Protein AF-A0A0D8YB46-F1 (afdb_monomer_lite)

Secondary structure (DSSP, 8-state):
-PPPPHHHHHHHHHHHHT-HHHHHHHHHHHHHHHHHHHHHHTTT-HHHHHHHHHHHTSSS-HHHHHHHHHHHHTTTTHHHHHHHHTTS-GGGS-HHHHH-HHHHHHHHHHHHHHHHHHHHHHHT-SS--HHHHHHHHHHHHHHS-HHHHHHHHHHHHTTSHHHHHHHGGG-SS-------GGGS----TTS--HHHHHTTS-----S-HHHHH-PPPTTS-S-EEEETTEEEEEETTEEEE--------------------PPP---HHHHHHHHHHHHH--S-HHHHHHHHHHHSSS-HHHHHHHHHHHHTT-

Sequence (314 aa):
MKRRTRTEKERMGLERMQNPHYRARQMTSLARKIAVDIKQRTFMHQDVWKTVERIVLGKDSMETQFDRLKAALLPKHADVLVLLSLLADESVLPPELLTSPLRRAYHGAVQMLLAIEAYCHGTRSRSSNTRSLLKTIGSMGQTLGELEFCDRLADLLGNERPLWNYIRQWLPLTYDEKVGSADFEFVDLCSRTDSEIVENGGAECIDDLNAVLGAPPPRKGGSLQVNAGQLNFLQNGVYVPVLVSKAEVRDGHLEDVGKECTEPTWTKEVDMFILKTYNDIDGSNDEVVNELAQKIPYSKENIERRLNFLVSLF

Organism: Dictyocaulus viviparus (NCBI:txid29172)

Foldseek 3Di:
DDDDDPVRLLVLLLCLLPDVVNVVVVLVVLVVVLLVVVCVVCVVPVVLNVQLVCLVPDPDDLLVSLVSNCVSQPPPNVVNSLSVVLSDDPVSDDPCSVPDPSSLLVNLVSSLLSSLVRSCVRSVDPPDPSVVVVVVLVVCVVPDDLLVSVVVVCVVCVSSPVSCVRSCVSRPDNDDDPDDPVNDDDDDPVPDDPVVVVVVPDDDDDPAPCVVVPPDDPPDFAGWDDDPNFIWTQDPNDTDTDDDDPDPPDDDDDDDDDDPDDDDDDDPVLLVVLVVLVVVDPDDLLVSLVVSVVVDVDDSVSSSVSSVVSVVVD

pLDDT: mean 78.4, std 17.32, range [30.97, 96.06]

Radius of gyration: 31.42 Å; chains: 1; bounding box: 62×82×82 Å

Structure (mmCIF, N/CA/C/O backbone):
data_AF-A0A0D8YB46-F1
#
_entry.id   AF-A0A0D8YB46-F1
#
loop_
_atom_site.group_PDB
_atom_site.id
_atom_site.type_symbol
_atom_site.label_atom_id
_atom_site.label_alt_id
_atom_site.label_comp_id
_atom_site.label_asym_id
_atom_site.label_entity_id
_atom_site.label_seq_id
_atom_site.pdbx_PDB_ins_code
_atom_site.Cartn_x
_atom_site.Cartn_y
_atom_site.Cartn_z
_atom_site.occupancy
_atom_site.B_iso_or_equiv
_atom_site.auth_seq_id
_atom_site.auth_comp_id
_atom_site.auth_asym_id
_atom_site.auth_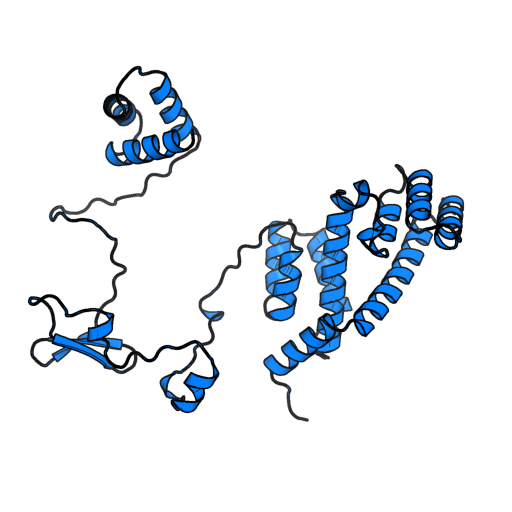atom_id
_atom_site.pdbx_PDB_model_num
ATOM 1 N N . MET A 1 1 ? 11.075 -27.428 -23.024 1.00 49.38 1 MET A N 1
ATOM 2 C CA . MET A 1 1 ? 10.099 -26.503 -22.398 1.00 49.38 1 MET A CA 1
ATOM 3 C C . MET A 1 1 ? 10.452 -25.090 -22.863 1.00 49.38 1 MET A C 1
ATOM 5 O O . MET A 1 1 ? 11.575 -24.671 -22.614 1.00 49.38 1 MET A O 1
ATOM 9 N N . LYS A 1 2 ? 9.588 -24.410 -23.632 1.00 53.44 2 LYS A N 1
ATOM 10 C CA . LYS A 1 2 ? 9.899 -23.101 -24.247 1.00 53.44 2 LYS A CA 1
ATOM 11 C C . LYS A 1 2 ? 10.107 -22.048 -23.143 1.00 53.44 2 LYS A C 1
ATOM 13 O O . LYS A 1 2 ? 9.285 -21.950 -22.232 1.00 53.44 2 LYS A O 1
ATOM 18 N N . ARG A 1 3 ? 11.227 -21.316 -23.172 1.00 67.94 3 ARG A N 1
ATOM 19 C CA . ARG A 1 3 ? 11.532 -20.251 -22.200 1.00 67.94 3 ARG A CA 1
ATOM 20 C C . ARG A 1 3 ? 10.626 -19.058 -22.520 1.00 67.94 3 ARG A C 1
ATOM 22 O O . ARG A 1 3 ? 10.658 -18.571 -23.643 1.00 67.94 3 ARG A O 1
ATOM 29 N N . ARG A 1 4 ? 9.799 -18.634 -21.560 1.00 76.44 4 ARG A N 1
ATOM 30 C CA . ARG A 1 4 ? 8.902 -17.477 -21.725 1.00 76.44 4 ARG A CA 1
ATOM 31 C C . ARG A 1 4 ? 9.703 -16.196 -21.929 1.00 76.44 4 ARG A C 1
ATOM 33 O O . ARG A 1 4 ? 10.723 -16.017 -21.252 1.00 76.44 4 ARG A O 1
ATOM 40 N N . THR A 1 5 ? 9.224 -15.325 -22.810 1.00 80.75 5 THR A N 1
ATOM 41 C CA . THR A 1 5 ? 9.815 -13.998 -23.033 1.00 80.75 5 THR A CA 1
ATOM 42 C C . THR A 1 5 ? 9.544 -13.080 -21.838 1.00 80.75 5 THR A C 1
ATOM 44 O O . THR A 1 5 ? 8.694 -13.373 -20.991 1.00 80.75 5 THR A O 1
ATOM 47 N N . ARG A 1 6 ? 10.291 -11.974 -21.736 1.00 80.38 6 ARG A N 1
ATOM 48 C CA . ARG A 1 6 ? 10.081 -10.952 -20.697 1.00 80.38 6 ARG A CA 1
ATOM 49 C C . ARG A 1 6 ? 8.658 -10.389 -20.767 1.00 80.38 6 ARG A C 1
ATOM 51 O O . ARG A 1 6 ? 7.936 -10.453 -19.778 1.00 80.38 6 ARG A O 1
ATOM 58 N N . THR A 1 7 ? 8.232 -9.988 -21.960 1.00 83.44 7 THR A N 1
ATOM 59 C CA . THR A 1 7 ? 6.899 -9.439 -22.239 1.00 83.44 7 THR A CA 1
ATOM 60 C C . THR A 1 7 ? 5.775 -10.396 -21.841 1.00 83.44 7 THR A C 1
ATOM 62 O O . THR A 1 7 ? 4.780 -9.987 -21.249 1.00 83.44 7 THR A O 1
ATOM 65 N N . GLU A 1 8 ? 5.933 -11.701 -22.096 1.00 84.19 8 GLU A N 1
ATOM 66 C CA . GLU A 1 8 ? 4.931 -12.699 -21.702 1.00 84.19 8 GLU A CA 1
ATOM 67 C C . GLU A 1 8 ? 4.798 -12.796 -20.175 1.00 84.19 8 GLU A C 1
ATOM 69 O O . GLU A 1 8 ? 3.685 -12.916 -19.659 1.00 84.19 8 GLU A O 1
ATOM 74 N N . LYS A 1 9 ? 5.912 -12.714 -19.434 1.00 84.94 9 LYS A N 1
ATOM 75 C CA . LYS A 1 9 ? 5.886 -12.715 -17.965 1.00 84.94 9 LYS A CA 1
ATOM 76 C C . LYS A 1 9 ? 5.238 -11.452 -17.414 1.00 84.94 9 LYS A C 1
ATOM 78 O O . LYS A 1 9 ? 4.363 -11.574 -16.563 1.00 84.94 9 LYS A O 1
ATOM 83 N N . GLU A 1 10 ? 5.638 -10.286 -17.911 1.00 89.31 10 GLU A N 1
ATOM 84 C CA . GLU A 1 10 ? 5.080 -8.990 -17.507 1.00 89.31 10 GLU A CA 1
ATOM 85 C C . GLU A 1 10 ? 3.559 -8.965 -17.706 1.00 89.31 10 GLU A C 1
ATOM 87 O O . GLU A 1 10 ? 2.817 -8.640 -16.777 1.00 89.31 10 GLU A O 1
ATOM 92 N N . ARG A 1 11 ? 3.078 -9.444 -18.863 1.00 89.38 11 ARG A N 1
ATOM 93 C CA . ARG A 1 11 ? 1.645 -9.595 -19.156 1.00 89.38 11 ARG A CA 1
ATOM 94 C C . ARG A 1 11 ? 0.941 -10.516 -18.157 1.00 89.38 11 ARG A C 1
ATOM 96 O O . ARG A 1 11 ? -0.085 -10.140 -17.605 1.00 89.38 11 ARG A O 1
ATOM 103 N N . MET A 1 12 ? 1.498 -11.696 -17.876 1.00 91.56 12 MET A N 1
ATOM 104 C CA . MET A 1 12 ? 0.917 -12.628 -16.895 1.00 91.56 12 MET A CA 1
ATOM 105 C C . MET A 1 12 ? 0.875 -12.049 -15.472 1.00 91.56 12 MET A C 1
ATOM 107 O O . MET A 1 12 ? -0.055 -12.328 -14.712 1.00 91.56 12 MET A O 1
ATOM 111 N N . GLY A 1 13 ? 1.898 -11.283 -15.086 1.00 91.38 13 GLY A N 1
ATOM 112 C CA . GLY A 1 13 ? 1.942 -10.583 -13.806 1.00 91.38 13 GLY A CA 1
ATOM 113 C C . GLY A 1 13 ? 0.853 -9.515 -13.714 1.00 91.38 13 GLY A C 1
ATOM 114 O O . GLY A 1 13 ? 0.098 -9.492 -12.741 1.00 91.38 13 GLY A O 1
ATOM 115 N N . LEU A 1 14 ? 0.717 -8.695 -14.759 1.00 93.12 14 LEU A N 1
ATOM 116 C CA . LEU A 1 14 ? -0.300 -7.648 -14.856 1.00 93.12 14 LEU A CA 1
ATOM 117 C C . LEU A 1 14 ? -1.726 -8.218 -14.844 1.00 93.12 14 LEU A C 1
ATOM 119 O O . LEU A 1 14 ? -2.554 -7.780 -14.046 1.00 93.12 14 LEU A O 1
ATOM 123 N N . GLU A 1 15 ? -1.995 -9.257 -15.640 1.00 94.06 15 GLU A N 1
ATOM 124 C CA . GLU A 1 15 ? -3.283 -9.968 -15.645 1.00 94.06 15 GLU A CA 1
ATOM 125 C C . GLU A 1 15 ? -3.651 -10.481 -14.251 1.00 94.06 15 GLU A C 1
ATOM 127 O O . GLU A 1 15 ? -4.818 -10.474 -13.854 1.00 94.06 15 GLU A O 1
ATOM 132 N N . ARG A 1 16 ? -2.657 -10.938 -13.479 1.00 93.38 16 ARG A N 1
ATOM 133 C CA . ARG A 1 16 ? -2.890 -11.425 -12.120 1.00 93.38 16 ARG A CA 1
ATOM 134 C C . ARG A 1 16 ? -3.190 -10.294 -11.144 1.00 93.38 16 ARG A C 1
ATOM 136 O O . ARG A 1 16 ? -4.069 -10.476 -10.305 1.00 93.38 16 ARG A O 1
ATOM 143 N N . MET A 1 17 ? -2.499 -9.159 -11.257 1.00 94.38 17 MET A N 1
ATOM 144 C CA . MET A 1 17 ? -2.770 -7.959 -10.453 1.00 94.38 17 MET A CA 1
ATOM 145 C C . MET A 1 17 ? -4.183 -7.419 -10.688 1.00 94.38 17 MET A C 1
ATOM 147 O O . MET A 1 17 ? -4.850 -7.021 -9.738 1.00 94.38 17 MET A O 1
ATOM 151 N N . GLN A 1 18 ? -4.652 -7.455 -11.935 1.00 94.31 18 GLN A N 1
ATOM 152 C CA . GLN A 1 18 ? -5.972 -6.956 -12.330 1.00 94.31 18 GLN A CA 1
ATOM 153 C C . GLN A 1 18 ? -7.105 -7.968 -12.093 1.00 94.31 18 GLN A C 1
ATOM 155 O O . GLN A 1 18 ? -8.268 -7.664 -12.342 1.00 94.31 18 GLN A O 1
ATOM 160 N N . ASN A 1 19 ? -6.805 -9.179 -11.609 1.00 95.56 19 ASN A N 1
ATOM 161 C CA . ASN A 1 19 ? -7.806 -10.228 -11.445 1.00 95.56 19 ASN A CA 1
ATOM 162 C C . ASN A 1 19 ? -8.670 -10.005 -10.181 1.00 95.56 19 ASN A C 1
ATOM 164 O O . ASN A 1 19 ? -8.172 -10.192 -9.062 1.00 95.56 19 ASN A O 1
ATOM 168 N N . PRO A 1 20 ? -9.981 -9.717 -10.316 1.00 94.88 20 PRO A N 1
ATOM 169 C CA . PRO A 1 20 ?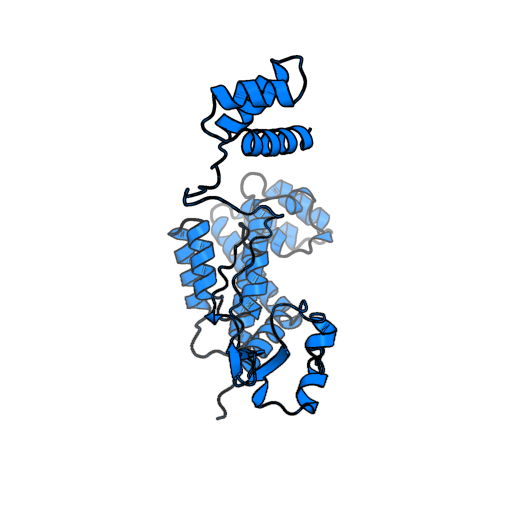 -10.837 -9.390 -9.175 1.00 94.88 20 PRO A CA 1
ATOM 170 C C . PRO A 1 20 ? -11.065 -10.587 -8.242 1.00 94.88 20 PRO A C 1
ATOM 172 O O . PRO A 1 20 ? -11.072 -10.437 -7.020 1.00 94.88 20 PRO A O 1
ATOM 175 N N . HIS A 1 21 ? -11.182 -11.804 -8.781 1.00 96.06 21 HIS A N 1
ATOM 176 C CA . HIS A 1 21 ? -11.343 -13.010 -7.963 1.00 96.06 21 HIS A CA 1
ATOM 177 C C . HIS A 1 21 ? -10.090 -13.310 -7.144 1.00 96.06 21 HIS A C 1
ATOM 179 O O . HIS A 1 21 ? -10.174 -13.723 -5.985 1.00 96.06 21 HIS A O 1
ATOM 185 N N . TYR A 1 22 ? -8.912 -13.106 -7.735 1.00 94.56 22 TYR A N 1
ATOM 186 C CA . TYR A 1 22 ? -7.660 -13.251 -7.008 1.00 94.56 22 TYR A CA 1
ATOM 187 C C . TYR A 1 22 ? -7.545 -12.198 -5.908 1.00 94.56 22 TYR A C 1
ATOM 189 O O . TYR A 1 22 ? -7.231 -12.540 -4.767 1.00 94.56 22 TYR A O 1
ATOM 197 N N . ARG A 1 23 ? -7.904 -10.951 -6.219 1.00 94.88 23 ARG A N 1
ATOM 198 C CA . ARG A 1 23 ? -7.930 -9.858 -5.252 1.00 94.88 23 ARG A CA 1
ATOM 199 C C . ARG A 1 23 ? -8.859 -10.146 -4.072 1.00 94.88 23 ARG A C 1
ATOM 201 O O . ARG A 1 23 ? -8.450 -9.989 -2.925 1.00 94.88 23 ARG A O 1
ATOM 208 N N . ALA A 1 24 ? -10.061 -10.664 -4.315 1.00 94.94 24 ALA A N 1
ATOM 209 C CA . ALA A 1 24 ? -10.984 -11.066 -3.250 1.00 94.94 24 ALA A CA 1
ATOM 210 C C . ALA A 1 24 ? -10.387 -12.156 -2.336 1.00 94.94 24 ALA A C 1
ATOM 212 O O . ALA A 1 24 ? -10.513 -12.100 -1.107 1.00 94.94 24 ALA A O 1
ATOM 213 N N . ARG A 1 25 ? -9.661 -13.128 -2.910 1.00 95.88 25 ARG A N 1
ATOM 214 C CA . ARG A 1 25 ? -8.944 -14.158 -2.134 1.00 95.88 25 ARG A CA 1
ATOM 215 C C . ARG A 1 25 ? -7.810 -13.565 -1.303 1.00 95.88 25 ARG A C 1
ATOM 217 O O . ARG A 1 25 ? -7.643 -13.961 -0.148 1.00 95.88 25 ARG A O 1
ATOM 224 N N . GLN A 1 26 ? -7.052 -12.625 -1.865 1.00 94.81 26 GLN A N 1
ATOM 225 C CA . GLN A 1 26 ? -6.012 -11.904 -1.137 1.00 94.81 26 GLN A CA 1
ATOM 226 C C . GLN A 1 26 ? -6.598 -11.128 0.046 1.00 94.81 26 GLN A C 1
ATOM 228 O O . GLN A 1 26 ? -6.111 -11.285 1.162 1.00 94.81 26 GLN A O 1
ATOM 233 N N . MET A 1 27 ? -7.681 -10.376 -0.170 1.00 95.38 27 MET A N 1
ATOM 234 C CA . MET A 1 27 ? -8.366 -9.624 0.888 1.00 95.38 27 MET A CA 1
ATOM 235 C C . MET A 1 27 ? -8.912 -10.544 1.981 1.00 95.38 27 MET A C 1
ATOM 237 O O . MET A 1 27 ? -8.747 -10.262 3.162 1.00 95.38 27 MET A O 1
ATOM 241 N N . THR A 1 28 ? -9.456 -11.707 1.616 1.00 95.62 28 THR A N 1
ATOM 242 C CA . THR A 1 28 ? -9.890 -12.721 2.593 1.00 95.62 28 THR A CA 1
ATOM 243 C C . THR A 1 28 ? -8.718 -13.239 3.438 1.00 95.62 28 THR A C 1
ATOM 245 O O . THR A 1 28 ? -8.854 -13.457 4.641 1.00 95.62 28 THR A O 1
ATOM 248 N N . SER A 1 29 ? -7.553 -13.459 2.822 1.00 94.81 29 SER A N 1
ATOM 249 C CA . SER A 1 29 ? -6.335 -13.878 3.530 1.00 94.81 29 SER A CA 1
ATOM 250 C C . SER A 1 29 ? -5.800 -12.769 4.442 1.00 94.81 29 SER A C 1
ATOM 252 O O . SER A 1 29 ? -5.417 -13.033 5.583 1.00 94.81 29 SER A O 1
ATOM 254 N N . LEU A 1 30 ? -5.829 -11.521 3.966 1.00 95.25 30 LEU A N 1
ATOM 255 C CA . LEU A 1 30 ? -5.450 -10.337 4.730 1.00 95.25 30 LEU A CA 1
ATOM 256 C C . LEU A 1 30 ? -6.356 -10.150 5.950 1.00 95.25 30 LEU A C 1
ATOM 258 O O . LEU A 1 30 ? -5.840 -10.001 7.051 1.00 95.25 30 LEU A O 1
ATOM 262 N N . ALA A 1 31 ? -7.676 -10.264 5.786 1.00 95.12 31 ALA A N 1
ATOM 263 C CA . ALA A 1 31 ? -8.643 -10.168 6.877 1.00 95.12 31 ALA A CA 1
ATOM 264 C C . ALA A 1 31 ? -8.346 -11.170 8.001 1.00 95.12 31 ALA A C 1
ATOM 266 O O . ALA A 1 31 ? -8.332 -10.805 9.174 1.00 95.12 31 ALA A O 1
ATOM 267 N N . ARG A 1 32 ? -8.013 -12.423 7.655 1.00 95.88 32 ARG A N 1
ATOM 268 C CA . ARG A 1 32 ? -7.612 -13.432 8.653 1.00 95.88 32 ARG A CA 1
ATOM 269 C C . ARG A 1 32 ? -6.331 -13.044 9.384 1.00 95.88 32 ARG A C 1
ATOM 271 O O . ARG A 1 32 ? -6.249 -13.230 10.593 1.00 95.88 32 ARG A O 1
ATOM 278 N N . LYS A 1 33 ? -5.330 -12.521 8.670 1.00 94.69 33 LYS A N 1
ATOM 279 C CA . LYS A 1 33 ? -4.074 -12.072 9.289 1.00 94.69 33 LYS A CA 1
ATOM 280 C C . LYS A 1 33 ? -4.292 -10.878 10.212 1.00 94.69 33 LYS A C 1
ATOM 282 O O . LYS A 1 33 ? -3.754 -10.889 11.309 1.00 94.69 33 LYS A O 1
ATOM 287 N N . ILE A 1 34 ? -5.107 -9.910 9.795 1.00 94.44 34 ILE A N 1
ATOM 288 C CA . ILE A 1 34 ? -5.488 -8.753 10.612 1.00 94.44 34 ILE A CA 1
ATOM 289 C C . ILE A 1 34 ? -6.218 -9.216 11.874 1.00 94.44 34 ILE A C 1
ATOM 291 O O . ILE A 1 34 ? -5.851 -8.808 12.966 1.00 94.44 34 ILE A O 1
ATOM 295 N N . ALA A 1 35 ? -7.182 -10.131 11.759 1.00 93.19 35 ALA A N 1
ATOM 296 C CA . ALA A 1 35 ? -7.880 -10.683 12.920 1.00 93.19 35 ALA A CA 1
ATOM 297 C C . ALA A 1 35 ? -6.918 -11.360 13.917 1.00 93.19 35 ALA A C 1
ATOM 299 O O . ALA A 1 35 ? -7.020 -11.145 15.124 1.00 93.19 35 ALA A O 1
ATOM 300 N N . VAL A 1 36 ? -5.958 -12.152 13.422 1.00 94.12 36 VAL A N 1
ATOM 301 C CA . VAL A 1 36 ? -4.934 -12.793 14.265 1.00 94.12 36 VAL A CA 1
ATOM 302 C C . VAL A 1 36 ? -4.017 -11.758 14.923 1.00 94.12 36 VAL A C 1
ATOM 304 O O . VAL A 1 36 ? -3.756 -11.872 16.117 1.00 94.12 36 VAL A O 1
ATOM 307 N N . ASP A 1 37 ? -3.559 -10.753 14.175 1.00 92.25 37 ASP A N 1
ATOM 308 C CA . ASP A 1 37 ? -2.699 -9.672 14.674 1.00 92.25 37 ASP A CA 1
ATOM 309 C C . ASP A 1 37 ? -3.410 -8.836 15.746 1.00 92.25 37 ASP A C 1
ATOM 311 O O . ASP A 1 37 ? -2.874 -8.661 16.837 1.00 92.25 37 ASP A O 1
ATOM 315 N N . ILE A 1 38 ? -4.657 -8.417 15.509 1.00 91.25 38 ILE A N 1
ATOM 316 C CA . ILE A 1 38 ? -5.461 -7.693 16.503 1.00 91.25 38 ILE A CA 1
ATOM 317 C C . ILE A 1 38 ? -5.602 -8.534 17.771 1.00 91.25 38 ILE A C 1
ATOM 319 O O . ILE A 1 38 ? -5.303 -8.044 18.855 1.00 91.25 38 ILE A O 1
ATOM 323 N N . LYS A 1 39 ? -5.979 -9.814 17.650 1.00 90.62 39 LYS A N 1
ATOM 324 C CA . LYS A 1 39 ? -6.111 -10.716 18.803 1.00 90.62 39 LYS A CA 1
ATOM 325 C C . LYS A 1 39 ? -4.805 -10.849 19.595 1.00 90.62 39 LYS A C 1
ATOM 327 O O . LYS A 1 39 ? -4.850 -10.946 20.820 1.00 90.62 39 LYS A O 1
ATOM 332 N N . GLN A 1 40 ? -3.656 -10.864 18.916 1.00 90.38 40 GLN A N 1
ATOM 333 C CA . GLN A 1 40 ? -2.336 -10.888 19.554 1.00 90.38 40 GLN A CA 1
ATOM 334 C C . GLN A 1 40 ? -2.021 -9.564 20.263 1.00 90.38 40 GLN A C 1
ATOM 336 O O . GLN A 1 40 ? -1.594 -9.585 21.415 1.00 90.38 40 GLN A O 1
ATOM 341 N N . ARG A 1 41 ? -2.288 -8.417 19.628 1.00 87.00 41 ARG A N 1
ATOM 342 C CA . ARG A 1 41 ? -2.080 -7.084 20.226 1.00 87.00 41 ARG A CA 1
ATOM 343 C C . ARG A 1 41 ? -2.974 -6.841 21.435 1.00 87.00 41 ARG A C 1
ATOM 345 O O . ARG A 1 41 ? -2.536 -6.263 22.424 1.00 87.00 41 ARG A O 1
ATOM 352 N N . THR A 1 42 ? -4.209 -7.327 21.392 1.00 83.94 42 THR A N 1
ATOM 353 C CA . THR A 1 42 ? -5.174 -7.217 22.491 1.00 83.94 42 THR A CA 1
ATOM 354 C C . THR A 1 42 ? -5.117 -8.419 23.435 1.00 83.94 42 THR A C 1
ATOM 356 O O . THR A 1 42 ? -6.083 -8.671 24.150 1.00 83.94 42 THR A O 1
ATOM 359 N N . PHE A 1 43 ? -4.029 -9.199 23.460 1.00 85.81 43 PHE A N 1
ATOM 360 C CA . PHE A 1 43 ? -3.948 -10.409 24.289 1.00 85.81 43 PHE A CA 1
ATOM 361 C C . PHE A 1 43 ? -4.179 -10.123 25.784 1.00 85.81 43 PHE A C 1
ATOM 363 O O . PHE A 1 43 ? -4.897 -10.873 26.444 1.00 85.81 43 PHE A O 1
ATOM 370 N N . MET A 1 44 ? -3.637 -9.009 26.291 1.00 84.19 44 MET A N 1
ATOM 371 C CA . MET A 1 44 ? -3.840 -8.549 27.676 1.00 84.19 44 MET A CA 1
ATOM 372 C C . MET A 1 44 ? -5.186 -7.831 27.895 1.00 84.19 44 MET A C 1
ATOM 374 O O . MET A 1 44 ? -5.567 -7.569 29.031 1.00 84.19 44 MET A O 1
ATOM 378 N N . HIS A 1 45 ? -5.918 -7.543 26.816 1.00 85.94 45 HIS A N 1
ATOM 379 C CA . HIS A 1 45 ? -7.199 -6.832 26.796 1.00 85.94 45 HIS A CA 1
ATOM 380 C C . HIS A 1 45 ? -8.238 -7.656 26.023 1.00 85.94 45 HIS A C 1
ATOM 382 O O . HIS A 1 45 ? -8.775 -7.240 24.995 1.00 85.94 45 HIS A O 1
ATOM 388 N N . GLN A 1 46 ? -8.480 -8.895 26.467 1.00 86.50 46 GLN A N 1
ATOM 389 C CA . GLN A 1 46 ? -9.381 -9.814 25.758 1.00 86.50 46 GLN A CA 1
ATOM 390 C C . GLN A 1 46 ? -10.823 -9.297 25.655 1.00 86.50 46 GLN A C 1
ATOM 392 O O . GLN A 1 46 ? -11.570 -9.708 24.768 1.00 86.50 46 GLN A O 1
ATOM 397 N N . ASP A 1 47 ? -11.226 -8.414 26.560 1.00 88.88 47 ASP A N 1
ATOM 398 C CA . ASP A 1 47 ? -12.479 -7.668 26.517 1.00 88.88 47 ASP A CA 1
ATOM 399 C C . ASP A 1 47 ? -12.577 -6.763 25.279 1.00 88.88 47 ASP A C 1
ATOM 401 O O . ASP A 1 47 ? -13.642 -6.706 24.657 1.00 88.88 47 ASP A O 1
ATOM 405 N N . VAL A 1 48 ? -11.469 -6.144 24.857 1.00 89.00 48 VAL A N 1
ATOM 406 C CA . VAL A 1 48 ? -11.389 -5.351 23.620 1.00 89.00 48 VAL A CA 1
ATOM 407 C C . VAL A 1 48 ? -11.598 -6.250 22.406 1.00 89.00 48 VAL A C 1
ATOM 409 O O . VAL A 1 48 ? -12.459 -5.953 21.579 1.00 89.00 48 VAL A O 1
ATOM 412 N N . TRP A 1 49 ? -10.908 -7.397 22.333 1.00 91.81 49 TRP A N 1
ATOM 413 C CA . TRP A 1 49 ? -11.120 -8.375 21.255 1.00 91.81 49 TRP A CA 1
ATOM 414 C C . TRP A 1 49 ? -12.581 -8.826 21.173 1.00 91.81 49 TRP A C 1
ATOM 416 O O . TRP A 1 49 ? -13.191 -8.762 20.109 1.00 91.81 49 TRP A O 1
ATOM 426 N N . LYS A 1 50 ? -13.167 -9.234 22.306 1.00 92.44 50 LYS A N 1
ATOM 427 C CA . LYS A 1 50 ? -14.570 -9.675 22.369 1.00 92.44 50 LYS A CA 1
ATOM 428 C C . LYS A 1 50 ? -15.539 -8.570 21.954 1.00 92.44 50 LYS A C 1
ATOM 430 O O . LYS A 1 50 ? -16.585 -8.856 21.378 1.00 92.44 50 LYS A O 1
ATOM 435 N N . THR A 1 51 ? -15.219 -7.317 22.263 1.00 93.94 51 THR A N 1
ATOM 436 C CA . THR A 1 51 ? -16.035 -6.164 21.872 1.00 93.94 51 THR A CA 1
ATOM 437 C C . THR A 1 51 ? -15.955 -5.925 20.369 1.00 93.94 51 THR A C 1
ATOM 439 O O . THR A 1 51 ? -16.999 -5.818 19.732 1.00 93.94 51 THR A O 1
ATOM 442 N N . VAL A 1 52 ? -14.752 -5.934 19.790 1.00 93.06 52 VAL A N 1
ATOM 443 C CA . VAL A 1 52 ? -14.550 -5.843 18.334 1.00 93.06 52 VAL A CA 1
ATOM 444 C C . VAL A 1 52 ? -15.280 -6.976 17.614 1.00 93.06 52 VAL A C 1
ATOM 446 O O . VAL A 1 52 ? -16.057 -6.717 16.701 1.00 93.06 52 VAL A O 1
ATOM 449 N N . GLU A 1 53 ? -15.095 -8.219 18.060 1.00 93.38 53 GLU A N 1
ATOM 450 C CA . GLU A 1 53 ? -15.748 -9.402 17.493 1.00 93.38 53 GLU A CA 1
ATOM 451 C C . GLU A 1 53 ? -17.276 -9.279 17.539 1.00 93.38 53 GLU A C 1
ATOM 453 O O . GLU A 1 53 ? -17.946 -9.508 16.534 1.00 93.38 53 GLU A O 1
ATOM 458 N N . ARG A 1 54 ? -17.834 -8.833 18.671 1.00 95.12 54 ARG A N 1
ATOM 459 C CA . ARG A 1 54 ? -19.278 -8.606 18.815 1.00 95.12 54 ARG A CA 1
ATOM 460 C C . ARG A 1 54 ? -19.800 -7.527 17.869 1.00 95.12 54 ARG A C 1
ATOM 462 O O . ARG A 1 54 ? -20.899 -7.682 17.349 1.00 95.12 54 ARG A O 1
ATOM 469 N N . ILE A 1 55 ? -19.053 -6.439 17.678 1.00 94.94 55 ILE A N 1
ATOM 470 C CA . ILE A 1 55 ? -19.468 -5.341 16.796 1.00 94.94 55 ILE A CA 1
ATOM 471 C C . ILE A 1 55 ? -19.439 -5.797 15.333 1.00 94.94 55 ILE A C 1
ATOM 473 O O . ILE A 1 55 ? -20.425 -5.614 14.628 1.00 94.94 55 ILE A O 1
ATOM 477 N N . VAL A 1 56 ? -18.350 -6.437 14.897 1.00 91.94 56 VAL A N 1
ATOM 478 C CA . VAL A 1 56 ? -18.156 -6.865 13.499 1.00 91.94 56 VAL A CA 1
ATOM 479 C C . VAL A 1 56 ? -19.108 -7.999 13.102 1.00 91.94 56 VAL A C 1
ATOM 481 O O . VAL A 1 56 ? -19.581 -8.037 11.970 1.00 91.94 56 VAL A O 1
ATOM 484 N N . LEU A 1 57 ? -19.421 -8.918 14.021 1.00 91.75 57 LEU A N 1
ATOM 485 C CA . LEU A 1 57 ? -20.403 -9.991 13.795 1.00 91.75 57 LEU A CA 1
ATOM 486 C C . LEU A 1 57 ? -21.852 -9.551 14.068 1.00 91.75 57 LEU A C 1
ATOM 488 O O . LEU A 1 57 ? -22.774 -10.370 14.005 1.00 91.75 57 LEU A O 1
ATOM 492 N N . GLY A 1 58 ? -22.054 -8.279 14.414 1.00 91.69 58 GLY A N 1
ATOM 493 C CA . GLY A 1 58 ? -23.365 -7.696 14.644 1.00 91.69 58 GLY A CA 1
ATOM 494 C C . GLY A 1 58 ? -24.216 -7.649 13.373 1.00 91.69 58 GLY A C 1
ATOM 495 O O . GLY A 1 58 ? -23.738 -7.832 12.257 1.00 91.69 58 GLY A O 1
ATOM 496 N N . LYS A 1 59 ? -25.513 -7.381 13.551 1.00 91.06 59 LYS A N 1
ATOM 497 C CA . LYS A 1 59 ? -26.468 -7.205 12.441 1.00 91.06 59 LYS A CA 1
ATOM 498 C C . LYS A 1 59 ? -26.671 -5.740 12.043 1.00 91.06 59 LYS A C 1
ATOM 500 O O . LYS A 1 59 ? -27.484 -5.464 11.167 1.00 91.06 59 LYS A O 1
ATOM 505 N N . ASP A 1 60 ? -25.993 -4.814 12.719 1.00 91.31 60 ASP A N 1
ATOM 506 C CA . ASP A 1 60 ? -26.080 -3.385 12.424 1.00 91.31 60 ASP A CA 1
ATOM 507 C C . ASP A 1 60 ? -25.470 -3.072 11.045 1.00 91.31 60 ASP A C 1
ATOM 509 O O . ASP A 1 60 ? -24.674 -3.858 10.521 1.00 91.31 60 ASP A O 1
ATOM 513 N N . SER A 1 61 ? -25.814 -1.915 10.469 1.00 91.25 61 SER A N 1
ATOM 514 C CA . SER A 1 61 ? -25.171 -1.430 9.242 1.00 91.25 61 SER A CA 1
ATOM 515 C C . SER A 1 61 ? -23.671 -1.205 9.460 1.00 91.25 61 SER A C 1
ATOM 517 O O . SER A 1 61 ? -23.238 -0.934 10.583 1.00 91.25 61 SER A O 1
ATOM 519 N N . MET A 1 62 ? -22.866 -1.279 8.391 1.00 89.25 62 MET A N 1
ATOM 520 C CA . MET A 1 62 ? -21.414 -1.063 8.499 1.00 89.25 62 MET A CA 1
ATOM 521 C C . MET A 1 62 ? -21.064 0.306 9.102 1.00 89.25 62 MET A C 1
ATOM 523 O O . MET A 1 62 ? -20.154 0.389 9.919 1.00 89.25 62 MET A O 1
ATOM 527 N N . GLU A 1 63 ? -21.824 1.353 8.782 1.00 89.56 63 GLU A N 1
ATOM 528 C CA . GLU A 1 63 ? -21.660 2.693 9.364 1.00 89.56 63 GLU A CA 1
ATOM 529 C C . GLU A 1 63 ? -21.804 2.661 10.895 1.00 89.56 63 GLU A C 1
ATOM 531 O O . GLU A 1 63 ? -20.901 3.066 11.626 1.00 89.56 63 GLU A O 1
ATOM 536 N N . THR A 1 64 ? -22.893 2.064 11.397 1.00 91.19 64 THR A N 1
ATOM 537 C CA . THR A 1 64 ? -23.132 1.933 12.844 1.00 91.19 64 THR A CA 1
ATOM 538 C C . THR A 1 64 ? -22.088 1.040 13.516 1.00 91.19 64 THR A C 1
ATOM 540 O O . THR A 1 64 ? -21.702 1.279 14.664 1.00 91.19 64 THR A O 1
ATOM 543 N N . GLN A 1 65 ? -21.597 0.010 12.819 1.00 94.19 65 GLN A N 1
ATOM 544 C CA . GLN A 1 65 ? -20.487 -0.803 13.313 1.00 94.19 65 GLN A CA 1
ATOM 545 C C . GLN A 1 65 ? -19.219 0.044 13.477 1.00 94.19 65 GLN A C 1
ATOM 547 O O . GLN A 1 65 ? -18.578 -0.036 14.526 1.00 94.19 65 GLN A O 1
ATOM 552 N N . PHE A 1 66 ? -18.878 0.897 12.508 1.00 93.12 66 PHE A N 1
ATOM 553 C CA . PHE A 1 66 ? -17.716 1.782 12.609 1.00 93.12 66 PHE A CA 1
ATOM 554 C C . PHE A 1 66 ? -17.853 2.833 13.711 1.00 93.12 66 PHE A C 1
ATOM 556 O O . PHE A 1 66 ? -16.871 3.082 14.412 1.00 93.12 66 PHE A O 1
ATOM 563 N N . ASP A 1 67 ? -19.043 3.382 13.946 1.00 91.31 67 ASP A N 1
ATOM 564 C CA . ASP A 1 67 ? -19.272 4.300 15.070 1.00 91.31 67 ASP A CA 1
ATOM 565 C C . ASP A 1 67 ? -19.039 3.619 16.422 1.00 91.31 67 ASP A C 1
ATOM 567 O O . ASP A 1 67 ? -18.360 4.158 17.304 1.00 91.31 67 ASP A O 1
ATOM 571 N N . ARG A 1 68 ? -19.520 2.380 16.578 1.00 93.75 68 ARG A N 1
ATOM 572 C CA . ARG A 1 68 ? -19.265 1.585 17.789 1.00 93.75 68 ARG A CA 1
ATOM 573 C C . ARG A 1 68 ? -17.796 1.190 17.923 1.00 93.75 68 ARG A C 1
ATOM 575 O O . ARG A 1 68 ? -17.266 1.216 19.033 1.00 93.75 68 ARG A O 1
ATOM 582 N N . LEU A 1 69 ? -17.121 0.855 16.820 1.00 94.44 69 LEU A N 1
ATOM 583 C CA . LEU A 1 69 ? -15.682 0.574 16.820 1.00 94.44 69 LEU A CA 1
ATOM 584 C C . LEU A 1 69 ? -14.876 1.815 17.216 1.00 94.44 69 LEU A C 1
ATOM 586 O O . LEU A 1 69 ? -13.965 1.697 18.031 1.00 94.44 69 LEU A O 1
ATOM 590 N N . LYS A 1 70 ? -15.233 3.004 16.711 1.00 92.31 70 LYS A N 1
ATOM 591 C CA . LYS A 1 70 ? -14.630 4.284 17.119 1.00 92.31 70 LYS A CA 1
ATOM 592 C C . LYS A 1 70 ? -14.766 4.486 18.626 1.00 92.31 70 LYS A C 1
ATOM 594 O O . LYS A 1 70 ? -13.759 4.721 19.288 1.00 92.31 70 LYS A O 1
ATOM 599 N N . ALA A 1 71 ? -15.974 4.325 19.168 1.00 92.19 71 ALA A N 1
ATOM 600 C CA . ALA A 1 71 ? -16.234 4.484 20.599 1.00 92.19 71 ALA A CA 1
ATOM 601 C C . ALA A 1 71 ? -15.473 3.469 21.475 1.00 92.19 71 ALA A C 1
ATOM 603 O O . ALA A 1 71 ? -15.061 3.802 22.582 1.00 92.19 71 ALA A O 1
ATOM 604 N N . ALA A 1 72 ? -15.279 2.239 20.989 1.00 91.56 72 ALA A N 1
ATOM 605 C CA . ALA A 1 72 ? -14.604 1.181 21.739 1.00 91.56 72 ALA A CA 1
ATOM 606 C C . ALA A 1 72 ? -13.069 1.247 21.661 1.00 91.56 72 ALA A C 1
ATOM 608 O O . ALA A 1 72 ? -12.388 0.857 22.609 1.00 91.56 72 ALA A O 1
ATOM 609 N N . LEU A 1 73 ? -12.517 1.688 20.527 1.00 91.31 73 LEU A N 1
ATOM 610 C CA . LEU A 1 73 ? -11.082 1.604 20.247 1.00 91.31 73 LEU A CA 1
ATOM 611 C C . LEU A 1 73 ? -10.353 2.927 20.460 1.00 91.31 73 LEU A C 1
ATOM 613 O O . LEU A 1 73 ? -9.173 2.913 20.809 1.00 91.31 73 LEU A O 1
ATOM 617 N N . LEU A 1 74 ? -11.002 4.075 20.264 1.00 89.62 74 LEU A N 1
ATOM 618 C CA . LEU A 1 74 ? -10.320 5.359 20.387 1.00 89.62 74 LEU A CA 1
ATOM 619 C C . LEU A 1 74 ? -10.275 5.862 21.839 1.00 89.62 74 LEU A C 1
ATOM 621 O O . LEU A 1 74 ? -11.214 5.651 22.603 1.00 89.62 74 LEU A O 1
ATOM 625 N N . PRO A 1 75 ? -9.185 6.551 22.235 1.00 87.44 75 PRO A N 1
ATOM 626 C CA . PRO A 1 75 ? -7.959 6.797 21.458 1.00 87.44 75 PRO A CA 1
ATOM 627 C C . PRO A 1 75 ? -6.928 5.651 21.539 1.00 87.44 75 PRO A C 1
ATOM 629 O O . PRO A 1 75 ? -5.942 5.661 20.810 1.00 87.44 75 PRO A O 1
ATOM 632 N N . LYS A 1 76 ? -7.131 4.676 22.434 1.00 87.50 76 LYS A N 1
ATOM 633 C CA . LYS A 1 76 ? -6.097 3.721 22.883 1.00 87.50 76 LYS A CA 1
ATOM 634 C C . LYS A 1 76 ? -5.614 2.733 21.814 1.00 87.50 76 LYS A C 1
ATOM 636 O O . LYS A 1 76 ? -4.478 2.280 21.884 1.00 87.50 76 LYS A O 1
ATOM 641 N N . HIS A 1 77 ? -6.464 2.395 20.852 1.00 87.94 77 HIS A N 1
ATOM 642 C CA . HIS A 1 77 ? -6.251 1.361 19.835 1.00 87.94 77 HIS A CA 1
ATOM 643 C C . HIS A 1 77 ? -6.590 1.889 18.431 1.00 87.94 77 HIS A C 1
ATOM 645 O O . HIS A 1 77 ? -7.307 1.253 17.654 1.00 87.94 77 HIS A O 1
ATOM 651 N N . ALA A 1 78 ? -6.112 3.094 18.107 1.00 89.25 78 ALA A N 1
ATOM 652 C CA . ALA A 1 78 ? -6.344 3.724 16.806 1.00 89.25 78 ALA A CA 1
ATOM 653 C C . ALA A 1 78 ? -5.792 2.895 15.629 1.00 89.25 78 ALA A C 1
ATOM 655 O O . ALA A 1 78 ? -6.394 2.860 14.559 1.00 89.25 78 ALA A O 1
ATOM 656 N N . ASP A 1 79 ? -4.686 2.181 15.836 1.00 87.94 79 ASP A N 1
ATOM 657 C CA . ASP A 1 79 ? -4.083 1.262 14.868 1.00 87.94 79 ASP A CA 1
ATOM 658 C C . ASP A 1 79 ? -5.008 0.082 14.527 1.00 87.94 79 ASP A C 1
ATOM 660 O O . ASP A 1 79 ? -5.164 -0.265 13.356 1.00 87.94 79 ASP A O 1
ATOM 664 N N . VAL A 1 80 ? -5.685 -0.491 15.527 1.00 90.94 80 VAL A N 1
ATOM 665 C CA . VAL A 1 80 ? -6.679 -1.561 15.341 1.00 90.94 80 VAL A CA 1
ATOM 666 C C . VAL A 1 80 ? -7.852 -1.066 14.497 1.00 90.94 80 VAL A C 1
ATOM 668 O O . VAL A 1 80 ? -8.271 -1.750 13.562 1.00 90.94 80 VAL A O 1
ATOM 671 N N . LEU A 1 81 ? -8.356 0.138 14.785 1.00 92.88 81 LEU A N 1
ATOM 672 C CA . LEU A 1 81 ? -9.434 0.750 14.006 1.00 92.88 81 LEU A CA 1
ATOM 673 C C . LEU A 1 81 ? -9.008 0.979 12.549 1.00 92.88 81 LEU A C 1
ATOM 675 O O . LEU A 1 81 ? -9.764 0.658 11.630 1.00 92.88 81 LEU A O 1
ATOM 679 N N . VAL A 1 82 ? -7.786 1.478 12.334 1.00 93.56 82 VAL A N 1
ATOM 680 C CA . VAL A 1 82 ? -7.224 1.654 10.990 1.00 93.56 82 VAL A CA 1
ATOM 681 C C . VAL A 1 82 ? -7.157 0.317 10.261 1.00 93.56 82 VAL A C 1
ATOM 683 O O . VAL A 1 82 ? -7.666 0.236 9.147 1.00 93.56 82 VAL A O 1
ATOM 686 N N . LEU A 1 83 ? -6.622 -0.741 10.876 1.00 93.25 83 LEU A N 1
ATOM 687 C CA . LEU A 1 83 ? -6.528 -2.068 10.255 1.00 93.25 83 LEU A CA 1
ATOM 688 C C . LEU A 1 83 ? -7.894 -2.627 9.842 1.00 93.25 83 LEU A C 1
ATOM 690 O O . LEU A 1 83 ? -8.028 -3.156 8.739 1.00 93.25 83 LEU A O 1
ATOM 694 N N . LEU A 1 84 ? -8.915 -2.481 10.689 1.00 93.69 84 LEU A N 1
ATOM 695 C CA . LEU A 1 84 ? -10.282 -2.898 10.361 1.00 93.69 84 LEU A CA 1
ATOM 696 C C . LEU A 1 84 ? -10.858 -2.082 9.196 1.00 93.69 84 LEU A C 1
ATOM 698 O O . LEU A 1 84 ? -11.496 -2.646 8.309 1.00 93.69 84 LEU A O 1
ATOM 702 N N . SER A 1 85 ? -10.572 -0.779 9.143 1.00 94.44 85 SER A N 1
ATOM 703 C CA . SER A 1 85 ? -11.033 0.095 8.055 1.00 94.44 85 SER A CA 1
ATOM 704 C C . SER A 1 85 ? -10.458 -0.265 6.678 1.00 94.44 85 SER A C 1
ATOM 706 O O . SER A 1 85 ? -11.039 0.107 5.665 1.00 94.44 85 SER A O 1
ATOM 708 N N . LEU A 1 86 ? -9.341 -1.003 6.614 1.00 94.00 86 LEU A N 1
ATOM 709 C CA . LEU A 1 86 ? -8.749 -1.469 5.350 1.00 94.00 86 LEU A CA 1
ATOM 710 C C . LEU A 1 86 ? -9.551 -2.605 4.699 1.00 94.00 86 LEU A C 1
ATOM 712 O O . LEU A 1 86 ? -9.294 -2.955 3.548 1.00 94.00 86 LEU A O 1
ATOM 716 N N . LEU A 1 87 ? -10.466 -3.228 5.446 1.00 93.06 87 LEU A N 1
ATOM 717 C CA . LEU A 1 87 ? -11.284 -4.351 4.982 1.00 93.06 87 LEU A CA 1
ATOM 718 C C . LEU A 1 87 ? -12.655 -3.916 4.455 1.00 93.06 87 LEU A C 1
ATOM 720 O O . LEU A 1 87 ? -13.334 -4.726 3.827 1.00 93.06 87 LEU A O 1
ATOM 724 N N . ALA A 1 88 ? -13.054 -2.672 4.720 1.00 91.31 88 ALA A N 1
ATOM 725 C CA . ALA A 1 88 ? -14.323 -2.108 4.286 1.00 91.31 88 ALA A CA 1
ATOM 726 C C . ALA A 1 88 ? -14.150 -1.231 3.040 1.00 91.31 88 ALA A C 1
ATOM 728 O O . ALA A 1 88 ? -13.059 -0.732 2.755 1.00 91.31 88 ALA A O 1
ATOM 729 N N . ASP A 1 89 ? -15.248 -1.052 2.310 1.00 87.88 89 ASP A N 1
ATOM 730 C CA . ASP A 1 89 ? -15.320 -0.118 1.190 1.00 87.88 89 ASP A CA 1
ATOM 731 C C . ASP A 1 89 ? -15.224 1.330 1.694 1.00 87.88 89 ASP A C 1
ATOM 733 O O . ASP A 1 89 ? -15.733 1.654 2.766 1.00 87.88 89 ASP A O 1
ATOM 737 N N . GLU A 1 90 ? -14.584 2.215 0.931 1.00 89.31 90 GLU A N 1
ATOM 738 C CA . GLU A 1 90 ? -14.424 3.617 1.329 1.00 89.31 90 GLU A CA 1
ATOM 739 C C . GLU A 1 90 ? -15.757 4.363 1.435 1.00 89.31 90 GLU A C 1
ATOM 741 O O . GLU A 1 90 ? -15.876 5.271 2.253 1.00 89.31 90 GLU A O 1
ATOM 746 N N . SER A 1 91 ? -16.772 3.937 0.677 1.00 88.62 91 SER A N 1
ATOM 747 C CA . SER A 1 91 ? -18.122 4.517 0.693 1.00 88.62 91 SER A CA 1
ATOM 748 C C . SER A 1 91 ? -18.849 4.388 2.032 1.00 88.62 91 SER A C 1
ATOM 750 O O . SER A 1 91 ? -19.737 5.187 2.309 1.00 88.62 91 SER A O 1
ATOM 752 N N . VAL A 1 92 ? -18.476 3.411 2.863 1.00 88.06 92 VAL A N 1
ATOM 753 C CA . VAL A 1 92 ? -19.116 3.151 4.166 1.00 88.06 92 VAL A CA 1
ATOM 754 C C . VAL A 1 92 ? -18.261 3.597 5.350 1.00 88.06 92 VAL A C 1
ATOM 756 O O . VAL A 1 92 ? -18.632 3.381 6.506 1.00 88.06 92 VAL A O 1
ATOM 759 N N . LEU A 1 93 ? -17.084 4.168 5.083 1.00 90.25 93 LEU A N 1
ATOM 760 C CA . LEU A 1 93 ? -16.165 4.594 6.127 1.00 90.25 93 LEU A CA 1
ATOM 761 C C . LEU A 1 93 ? -16.496 6.004 6.629 1.00 90.25 93 LEU A C 1
ATOM 763 O O . LEU A 1 93 ? -16.764 6.901 5.830 1.00 90.25 93 LEU A O 1
ATOM 767 N N . PRO A 1 94 ? -16.370 6.244 7.946 1.00 88.19 94 PRO A N 1
ATOM 768 C CA . PRO A 1 94 ? -16.436 7.585 8.507 1.00 88.19 94 PRO A CA 1
ATOM 769 C C . PRO A 1 94 ? -15.429 8.551 7.846 1.00 88.19 94 PRO A C 1
ATOM 771 O O . PRO A 1 94 ? -14.262 8.173 7.656 1.00 88.19 94 PRO A O 1
ATOM 774 N N . PRO A 1 95 ? -15.811 9.813 7.564 1.00 87.56 95 PRO A N 1
ATOM 775 C CA . PRO A 1 95 ? -14.942 10.793 6.901 1.00 87.56 95 PRO A CA 1
ATOM 776 C C . PRO A 1 95 ? -13.604 11.040 7.613 1.00 87.56 95 PRO A C 1
ATOM 778 O O . PRO A 1 95 ? -12.581 11.312 6.976 1.00 87.56 95 PRO A O 1
ATOM 781 N N . GLU A 1 96 ? -13.567 10.906 8.940 1.00 86.44 96 GLU A N 1
ATOM 782 C CA . GLU A 1 96 ? -12.342 11.115 9.720 1.00 86.44 96 GLU A CA 1
ATOM 783 C C . GLU A 1 96 ? -11.312 10.005 9.479 1.00 86.44 96 GLU A C 1
ATOM 785 O O . GLU A 1 96 ? -10.106 10.237 9.555 1.00 86.44 96 GLU A O 1
ATOM 790 N N . LEU A 1 97 ? -11.767 8.793 9.147 1.00 87.12 97 LEU A N 1
ATOM 791 C CA . LEU A 1 97 ? -10.870 7.703 8.773 1.00 87.12 97 LEU A CA 1
ATOM 792 C C . LEU A 1 97 ? -10.318 7.904 7.363 1.00 87.12 97 LEU A C 1
ATOM 794 O O . LEU A 1 97 ? -9.137 7.644 7.145 1.00 87.12 97 LEU A O 1
ATOM 798 N N . LEU A 1 98 ? -11.119 8.418 6.427 1.00 86.75 98 LEU A N 1
ATOM 799 C CA . LEU A 1 98 ? -10.678 8.702 5.054 1.00 86.75 98 LEU A CA 1
ATOM 800 C C . LEU A 1 98 ? -9.604 9.798 4.995 1.00 86.75 98 LEU A C 1
ATOM 802 O O . LEU A 1 98 ? -8.674 9.735 4.187 1.00 86.75 98 LEU A O 1
ATOM 806 N N . THR A 1 99 ? -9.703 10.785 5.883 1.00 87.12 99 THR A N 1
ATOM 807 C CA . THR A 1 99 ? -8.734 11.886 5.997 1.00 87.12 99 THR A CA 1
ATOM 808 C C . THR A 1 99 ? -7.535 11.552 6.887 1.00 87.12 99 THR A C 1
ATOM 810 O O . THR A 1 99 ? -6.541 12.276 6.857 1.00 87.12 99 THR A O 1
ATOM 813 N N . SER A 1 100 ? -7.578 10.439 7.628 1.00 89.06 100 SER A N 1
ATOM 814 C CA . SER A 1 100 ? -6.495 10.008 8.514 1.00 89.06 100 SER A CA 1
ATOM 815 C C . SER A 1 100 ? -5.196 9.731 7.738 1.00 89.06 100 SER A C 1
ATOM 817 O O . SER A 1 100 ? -5.159 8.813 6.907 1.00 89.06 100 SER A O 1
ATOM 819 N N . PRO A 1 101 ? -4.088 10.438 8.049 1.00 89.12 101 PRO A N 1
ATOM 820 C CA . PRO A 1 101 ? -2.784 10.163 7.443 1.00 89.12 101 PRO A CA 1
ATOM 821 C C . PRO A 1 101 ? -2.315 8.728 7.705 1.00 89.12 101 PRO A C 1
ATOM 823 O O . PRO A 1 101 ? -1.778 8.072 6.814 1.00 89.12 101 PRO A O 1
ATOM 826 N N . LEU A 1 102 ? -2.592 8.210 8.908 1.00 89.94 102 LEU A N 1
ATOM 827 C CA . LEU A 1 102 ? -2.236 6.849 9.299 1.00 89.94 102 LEU A CA 1
ATOM 828 C C . LEU A 1 102 ? -2.972 5.811 8.444 1.00 89.94 102 LEU A C 1
ATOM 830 O O . LEU A 1 102 ? -2.341 4.882 7.938 1.00 89.94 102 LEU A O 1
ATOM 834 N N . ARG A 1 103 ? -4.285 5.986 8.225 1.00 91.56 103 ARG A N 1
ATOM 835 C CA . ARG A 1 103 ? -5.041 5.096 7.331 1.00 91.56 103 ARG A CA 1
ATOM 836 C C . ARG A 1 103 ? -4.501 5.165 5.912 1.00 91.56 103 ARG A C 1
ATOM 838 O O . ARG A 1 103 ? -4.307 4.114 5.312 1.00 91.56 103 ARG A O 1
ATOM 845 N N . ARG A 1 104 ? -4.238 6.362 5.380 1.00 89.94 104 ARG A N 1
ATOM 846 C CA . ARG A 1 104 ? -3.714 6.526 4.015 1.00 89.94 104 ARG A CA 1
ATOM 847 C C . ARG A 1 104 ? -2.382 5.798 3.828 1.00 89.94 104 ARG A C 1
ATOM 849 O O . ARG A 1 104 ? -2.233 5.070 2.850 1.00 89.94 104 ARG A O 1
ATOM 856 N N . ALA A 1 105 ? -1.467 5.925 4.790 1.00 89.56 105 ALA A N 1
ATOM 857 C CA . ALA A 1 105 ? -0.188 5.218 4.775 1.00 89.56 105 ALA A CA 1
ATOM 858 C C . ALA A 1 105 ? -0.375 3.690 4.795 1.00 89.56 105 ALA A C 1
ATOM 860 O O . ALA A 1 105 ? 0.195 2.977 3.969 1.00 89.56 105 ALA A O 1
ATOM 861 N N . TYR A 1 106 ? -1.229 3.179 5.688 1.00 91.75 106 TYR A N 1
ATOM 862 C CA . TYR A 1 106 ? -1.515 1.743 5.782 1.00 91.75 106 TYR A CA 1
ATOM 863 C C . TYR A 1 106 ? -2.218 1.208 4.533 1.00 91.75 106 TYR A C 1
ATOM 865 O O . TYR A 1 106 ? -1.907 0.111 4.069 1.00 91.75 106 TYR A O 1
ATOM 873 N N . HIS A 1 107 ? -3.143 1.984 3.973 1.00 92.56 107 HIS A N 1
ATOM 874 C CA . HIS A 1 107 ? -3.831 1.646 2.740 1.00 92.56 107 HIS A CA 1
ATOM 875 C C . HIS A 1 107 ? -2.833 1.525 1.589 1.00 92.56 107 HIS A C 1
ATOM 877 O O . HIS A 1 107 ? -2.776 0.466 0.969 1.00 92.56 107 HIS A O 1
ATOM 883 N N . GLY A 1 108 ? -1.980 2.532 1.368 1.00 91.88 108 GLY A N 1
ATOM 884 C CA . GLY A 1 108 ? -0.934 2.476 0.341 1.00 91.88 108 GLY A CA 1
ATOM 885 C C . GLY A 1 108 ? 0.003 1.281 0.515 1.00 91.88 108 GLY A C 1
ATOM 886 O O . GLY A 1 108 ? 0.200 0.508 -0.424 1.00 91.88 108 GLY A O 1
ATOM 887 N N . ALA A 1 109 ? 0.475 1.035 1.740 1.00 92.31 109 ALA A N 1
ATOM 888 C CA . ALA A 1 109 ? 1.316 -0.121 2.044 1.00 92.31 109 ALA A CA 1
ATOM 889 C C . ALA A 1 109 ? 0.619 -1.454 1.715 1.00 92.31 109 ALA A C 1
ATOM 891 O O . ALA A 1 109 ? 1.209 -2.327 1.076 1.00 92.31 109 ALA A O 1
ATOM 892 N N . VAL A 1 110 ? -0.655 -1.619 2.087 1.00 94.00 110 VAL A N 1
ATOM 893 C CA . VAL A 1 110 ? -1.437 -2.815 1.737 1.00 94.00 110 VAL A CA 1
ATOM 894 C C . VAL A 1 110 ? -1.602 -2.944 0.223 1.00 94.00 110 VAL A C 1
ATOM 896 O O . VAL A 1 110 ? -1.436 -4.045 -0.305 1.00 94.00 110 VAL A O 1
ATOM 899 N N . GLN A 1 111 ? -1.869 -1.850 -0.494 1.00 93.88 111 GLN A N 1
ATOM 900 C CA . GLN A 1 111 ? -1.974 -1.878 -1.954 1.00 93.88 111 GLN A CA 1
ATOM 901 C C . GLN A 1 111 ? -0.673 -2.350 -2.610 1.00 93.88 111 GLN A C 1
ATOM 903 O O . GLN A 1 111 ? -0.718 -3.231 -3.472 1.00 93.88 111 GLN A O 1
ATOM 908 N N . MET A 1 112 ? 0.478 -1.850 -2.152 1.00 93.75 112 MET A N 1
ATOM 909 C CA . MET A 1 112 ? 1.797 -2.286 -2.621 1.00 93.75 112 MET A CA 1
ATOM 910 C C . MET A 1 112 ? 2.038 -3.773 -2.327 1.00 93.75 112 MET A C 1
ATOM 912 O O . MET A 1 112 ? 2.397 -4.531 -3.228 1.00 93.75 112 MET A O 1
ATOM 916 N N . LEU A 1 113 ? 1.793 -4.227 -1.092 1.00 93.62 113 LEU A N 1
ATOM 917 C CA . LEU A 1 113 ? 2.002 -5.625 -0.689 1.00 93.62 113 LEU A CA 1
ATOM 918 C C . LEU A 1 113 ? 1.164 -6.601 -1.521 1.00 93.62 113 LEU A C 1
ATOM 920 O O . LEU A 1 113 ? 1.656 -7.650 -1.945 1.00 93.62 113 LEU A O 1
ATOM 924 N N . LEU A 1 114 ? -0.100 -6.257 -1.763 1.00 94.19 114 LEU A N 1
ATOM 925 C CA . LEU A 1 114 ? -1.013 -7.081 -2.547 1.00 94.19 114 LEU A CA 1
ATOM 926 C C . LEU A 1 114 ? -0.646 -7.090 -4.036 1.00 94.19 114 LEU A C 1
ATOM 928 O O . LEU A 1 114 ? -0.736 -8.145 -4.668 1.00 94.19 114 LEU A O 1
ATOM 932 N N . ALA A 1 115 ? -0.183 -5.964 -4.584 1.00 94.62 115 ALA A N 1
ATOM 933 C CA . ALA A 1 115 ? 0.322 -5.890 -5.954 1.00 94.62 115 ALA A CA 1
ATOM 934 C C . ALA A 1 115 ? 1.574 -6.756 -6.148 1.00 94.62 115 ALA A C 1
ATOM 936 O O . ALA A 1 115 ? 1.609 -7.577 -7.063 1.00 94.62 115 ALA A O 1
ATOM 937 N N . ILE A 1 116 ? 2.558 -6.648 -5.246 1.00 93.31 116 ILE A N 1
ATOM 938 C CA . ILE A 1 116 ? 3.787 -7.458 -5.273 1.00 93.31 116 ILE A CA 1
ATOM 939 C C . ILE A 1 116 ? 3.450 -8.950 -5.227 1.00 93.31 116 ILE A C 1
ATOM 941 O O . ILE A 1 116 ? 3.979 -9.737 -6.016 1.00 93.31 116 ILE A O 1
ATOM 945 N N . GLU A 1 117 ? 2.558 -9.349 -4.316 1.00 93.06 117 GLU A N 1
ATOM 946 C CA . GLU A 1 117 ? 2.149 -10.745 -4.164 1.00 93.06 117 GLU A CA 1
ATOM 947 C C . GLU A 1 117 ? 1.447 -11.270 -5.419 1.00 93.06 117 GLU A C 1
ATOM 949 O O . GLU A 1 117 ? 1.832 -12.324 -5.933 1.00 93.06 117 GLU A O 1
ATOM 954 N N . ALA A 1 118 ? 0.484 -10.514 -5.954 1.00 93.44 118 ALA A N 1
ATOM 955 C CA . ALA A 1 118 ? -0.255 -10.901 -7.149 1.00 93.44 118 ALA A CA 1
ATOM 956 C C . ALA A 1 118 ? 0.654 -10.999 -8.372 1.00 93.44 118 ALA A C 1
ATOM 958 O O . ALA A 1 118 ? 0.602 -11.996 -9.095 1.00 93.44 118 ALA A O 1
ATOM 959 N N . TYR A 1 119 ? 1.525 -10.012 -8.570 1.00 93.06 119 TYR A N 1
ATOM 960 C CA . TYR A 1 119 ? 2.462 -9.990 -9.682 1.00 93.06 119 TYR A CA 1
ATOM 961 C C . TYR A 1 119 ? 3.431 -11.174 -9.625 1.00 93.06 119 TYR A C 1
ATOM 963 O O . TYR A 1 119 ? 3.511 -11.954 -10.575 1.00 93.06 119 TYR A O 1
ATOM 971 N N . CYS A 1 120 ? 4.103 -11.389 -8.488 1.00 89.94 120 CYS A N 1
ATOM 972 C CA . CYS A 1 120 ? 5.036 -12.510 -8.321 1.00 89.94 120 CYS A CA 1
ATOM 973 C C . CYS A 1 120 ? 4.341 -13.868 -8.500 1.00 89.94 120 CYS A C 1
ATOM 975 O O . CYS A 1 120 ? 4.891 -14.781 -9.121 1.00 89.94 120 CYS A O 1
ATOM 977 N N . HIS A 1 121 ? 3.104 -14.005 -8.013 1.00 89.31 121 HIS A N 1
ATOM 978 C CA . HIS A 1 121 ? 2.313 -15.210 -8.239 1.00 89.31 121 HIS A CA 1
ATOM 979 C C . HIS A 1 121 ? 1.960 -15.383 -9.730 1.00 89.31 121 HIS A C 1
ATOM 981 O O . HIS A 1 121 ? 1.965 -16.504 -10.249 1.00 89.31 121 HIS A O 1
ATOM 987 N N . GLY A 1 122 ? 1.620 -14.297 -10.426 1.00 89.19 122 GLY A N 1
ATOM 988 C CA . GLY A 1 122 ? 1.233 -14.291 -11.839 1.00 89.19 122 GLY A CA 1
ATOM 989 C C . GLY A 1 122 ? 2.373 -14.692 -12.767 1.00 89.19 122 GLY A C 1
ATOM 990 O O . GLY A 1 122 ? 2.213 -15.601 -13.585 1.00 89.19 122 GLY A O 1
ATOM 991 N N . THR A 1 123 ? 3.555 -14.104 -12.576 1.00 87.56 123 THR A N 1
ATOM 992 C CA . THR A 1 123 ? 4.749 -14.402 -13.387 1.00 87.56 123 THR A CA 1
ATOM 993 C C . THR A 1 123 ? 5.236 -15.845 -13.223 1.00 87.56 123 THR A C 1
ATOM 995 O O . THR A 1 123 ? 5.972 -16.354 -14.077 1.00 87.56 123 THR A O 1
ATOM 998 N N . ARG A 1 124 ? 4.811 -16.537 -12.150 1.00 75.62 124 ARG A N 1
ATOM 999 C CA . ARG A 1 124 ? 5.276 -17.880 -11.750 1.00 75.62 124 ARG A CA 1
ATOM 1000 C C . ARG A 1 124 ? 6.801 -17.963 -11.729 1.00 75.62 124 ARG A C 1
ATOM 1002 O O . ARG A 1 124 ? 7.384 -18.985 -12.109 1.00 75.62 124 ARG A O 1
ATOM 1009 N N . SER A 1 125 ? 7.451 -16.864 -11.356 1.00 66.25 125 SER A N 1
ATOM 1010 C CA . SER A 1 125 ? 8.901 -16.796 -11.356 1.00 66.25 125 SER A CA 1
ATOM 1011 C C . SER A 1 125 ? 9.449 -17.778 -10.323 1.00 66.25 125 SER A C 1
ATOM 1013 O O . SER A 1 125 ? 9.173 -17.673 -9.133 1.00 66.25 125 SER A O 1
ATOM 1015 N N . ARG A 1 126 ? 10.224 -18.770 -10.779 1.00 51.94 126 ARG A N 1
ATOM 1016 C CA . ARG A 1 126 ? 10.901 -19.731 -9.891 1.00 51.94 126 ARG A CA 1
ATOM 1017 C C . ARG A 1 126 ? 11.997 -19.073 -9.044 1.00 51.94 126 ARG A C 1
ATOM 1019 O O . ARG A 1 126 ? 12.431 -19.681 -8.073 1.00 51.94 126 ARG A O 1
ATOM 1026 N N . SER A 1 127 ? 12.457 -17.876 -9.422 1.00 53.25 127 SER A N 1
ATOM 1027 C CA . SER A 1 127 ? 13.583 -17.186 -8.784 1.00 53.25 127 SER A CA 1
ATOM 1028 C C . SER A 1 127 ? 13.178 -16.179 -7.706 1.00 53.25 127 SER A C 1
ATOM 1030 O O . SER A 1 127 ? 14.009 -15.871 -6.857 1.00 53.25 127 SER A O 1
ATOM 1032 N N . SER A 1 128 ? 11.936 -15.678 -7.684 1.00 60.69 128 SER A N 1
ATOM 1033 C CA . SER A 1 128 ? 11.497 -14.706 -6.674 1.00 60.69 128 SER A CA 1
ATOM 1034 C C . SER A 1 128 ? 10.616 -15.371 -5.619 1.00 60.69 128 SER A C 1
ATOM 1036 O O . SER A 1 128 ? 9.417 -15.587 -5.782 1.00 60.69 128 SER A O 1
ATOM 1038 N N . ASN A 1 129 ? 11.219 -15.694 -4.476 1.00 74.81 129 ASN A N 1
ATOM 1039 C CA . ASN A 1 129 ? 10.445 -16.027 -3.290 1.00 74.81 129 ASN A CA 1
ATOM 1040 C C . ASN A 1 129 ? 9.790 -14.739 -2.769 1.00 74.81 129 ASN A C 1
ATOM 1042 O O . ASN A 1 129 ? 10.456 -13.940 -2.110 1.00 74.81 129 ASN A O 1
ATOM 1046 N N . THR A 1 130 ? 8.491 -14.550 -3.029 1.00 85.62 130 THR A N 1
ATOM 1047 C CA . THR A 1 130 ? 7.706 -13.393 -2.558 1.00 85.62 130 THR A CA 1
ATOM 1048 C C . THR A 1 130 ? 7.920 -13.122 -1.068 1.00 85.62 130 THR A C 1
ATOM 1050 O O . THR A 1 130 ? 8.040 -11.976 -0.653 1.00 85.62 130 THR A O 1
ATOM 1053 N N . ARG A 1 131 ? 8.047 -14.167 -0.238 1.00 86.38 131 ARG A N 1
ATOM 1054 C CA . ARG A 1 131 ? 8.323 -14.008 1.198 1.00 86.38 131 ARG A CA 1
ATOM 1055 C C . ARG A 1 131 ? 9.690 -13.375 1.453 1.00 86.38 131 ARG A C 1
ATOM 1057 O O . ARG A 1 131 ? 9.803 -12.557 2.357 1.00 86.38 131 ARG A O 1
ATOM 1064 N N . SER A 1 132 ? 10.716 -13.772 0.702 1.00 88.00 132 SER A N 1
ATOM 1065 C CA . SER A 1 132 ? 12.055 -13.186 0.820 1.00 88.00 132 SER A CA 1
ATOM 1066 C C . SER A 1 132 ? 12.043 -11.727 0.387 1.00 88.00 132 SER A C 1
ATOM 1068 O O . SER A 1 132 ? 12.566 -10.889 1.106 1.00 88.00 132 SER A O 1
ATOM 1070 N N . LEU A 1 133 ? 11.377 -11.425 -0.731 1.00 89.69 133 LEU A N 1
ATOM 1071 C CA . LEU A 1 133 ? 11.229 -10.063 -1.236 1.00 89.69 133 LEU A CA 1
ATOM 1072 C C . LEU A 1 133 ? 10.569 -9.147 -0.196 1.00 89.69 133 LEU A C 1
ATOM 1074 O O . LEU A 1 133 ? 11.109 -8.100 0.143 1.00 89.69 133 LEU A O 1
ATOM 1078 N N . LEU A 1 134 ? 9.445 -9.580 0.380 1.00 90.88 134 LEU A N 1
ATOM 1079 C CA . LEU A 1 134 ? 8.748 -8.818 1.417 1.00 90.88 134 LEU A CA 1
ATOM 1080 C C . LEU A 1 134 ? 9.582 -8.656 2.697 1.00 90.88 134 LEU A C 1
ATOM 1082 O O . LEU A 1 134 ? 9.521 -7.607 3.331 1.00 90.88 134 LEU A O 1
ATOM 1086 N N . LYS A 1 135 ? 10.382 -9.663 3.073 1.00 90.81 135 LYS A N 1
ATOM 1087 C CA . LYS A 1 135 ? 11.328 -9.540 4.193 1.00 90.81 135 LYS A CA 1
ATOM 1088 C C . LYS A 1 135 ? 12.414 -8.507 3.908 1.00 90.81 135 LYS A C 1
ATOM 1090 O O . LYS A 1 135 ? 12.726 -7.724 4.797 1.00 90.81 135 LYS A O 1
ATOM 1095 N N . THR A 1 136 ? 12.963 -8.491 2.695 1.00 91.88 136 THR A N 1
ATOM 1096 C CA . THR A 1 136 ? 13.938 -7.479 2.275 1.00 91.88 136 THR A CA 1
ATOM 1097 C C . THR A 1 136 ? 13.324 -6.087 2.357 1.00 91.88 136 THR A C 1
ATOM 1099 O O . THR A 1 136 ? 13.913 -5.220 2.988 1.00 91.88 136 THR A O 1
ATOM 1102 N N . ILE A 1 137 ? 12.111 -5.892 1.831 1.00 92.25 137 ILE A N 1
ATOM 1103 C CA . ILE A 1 137 ? 11.388 -4.612 1.929 1.00 92.25 137 ILE A CA 1
ATOM 1104 C C . ILE A 1 137 ? 11.178 -4.198 3.387 1.00 92.25 137 ILE A C 1
ATOM 1106 O O . ILE A 1 137 ? 11.476 -3.063 3.747 1.00 92.25 137 ILE A O 1
ATOM 1110 N N . GLY A 1 138 ? 10.742 -5.123 4.245 1.00 91.38 138 GLY A N 1
ATOM 1111 C CA . GLY A 1 138 ? 10.589 -4.855 5.675 1.00 91.38 138 GLY A CA 1
ATOM 1112 C C . GLY A 1 138 ? 11.901 -4.463 6.361 1.00 91.38 138 GLY A C 1
ATOM 1113 O O . GLY A 1 138 ? 11.908 -3.536 7.161 1.00 91.38 138 GLY A O 1
ATOM 1114 N N . SER A 1 139 ? 13.012 -5.122 6.020 1.00 93.19 139 SER A N 1
ATOM 1115 C CA . SER A 1 139 ? 14.340 -4.780 6.545 1.00 93.19 139 SER A CA 1
ATOM 1116 C C . SER A 1 139 ? 14.790 -3.396 6.087 1.00 93.19 139 SER A C 1
ATOM 1118 O O . SER A 1 139 ? 15.280 -2.630 6.906 1.00 93.19 139 SER A O 1
ATOM 1120 N N . MET A 1 140 ? 14.597 -3.063 4.806 1.00 93.12 140 MET A N 1
ATOM 1121 C CA . MET A 1 140 ? 14.942 -1.747 4.259 1.00 93.12 140 MET A CA 1
ATOM 1122 C C . MET A 1 140 ? 14.201 -0.632 4.997 1.00 93.12 140 MET A C 1
ATOM 1124 O O . MET A 1 140 ? 14.820 0.351 5.385 1.00 93.12 140 MET A O 1
ATOM 1128 N N . GLY A 1 141 ? 12.904 -0.816 5.266 1.00 87.81 141 GLY A N 1
ATOM 1129 C CA . GLY A 1 141 ? 12.101 0.168 5.999 1.00 87.81 141 GLY A CA 1
ATOM 1130 C C . GLY A 1 141 ? 12.493 0.350 7.471 1.00 87.81 141 GLY A C 1
ATOM 1131 O O . GLY A 1 141 ? 12.063 1.315 8.090 1.00 87.81 141 GLY A O 1
ATOM 1132 N N . GLN A 1 142 ? 13.290 -0.558 8.047 1.00 90.56 142 GLN A N 1
ATOM 1133 C CA . GLN A 1 142 ? 13.817 -0.425 9.412 1.00 90.56 142 GLN A CA 1
ATOM 1134 C C . GLN A 1 142 ? 15.201 0.231 9.457 1.00 90.56 142 GLN A C 1
ATOM 1136 O O . GLN A 1 142 ? 15.590 0.737 10.507 1.00 90.56 142 GLN A O 1
ATOM 1141 N N . THR A 1 143 ? 15.958 0.178 8.358 1.00 91.19 143 THR A N 1
ATOM 1142 C CA . THR A 1 143 ? 17.374 0.572 8.333 1.00 91.19 143 THR A CA 1
ATOM 1143 C C . THR A 1 143 ? 17.665 1.816 7.506 1.00 91.19 143 THR A C 1
ATOM 1145 O O . THR A 1 143 ? 18.709 2.422 7.715 1.00 91.19 143 THR A O 1
ATOM 1148 N N . LEU A 1 144 ? 16.805 2.161 6.545 1.00 91.25 144 LEU A N 1
ATOM 1149 C CA . LEU A 1 144 ? 17.040 3.240 5.582 1.00 91.25 144 LEU A CA 1
ATOM 1150 C C . LEU A 1 144 ? 16.181 4.470 5.888 1.00 91.25 144 LEU A C 1
ATOM 1152 O O . LEU A 1 144 ? 15.083 4.350 6.436 1.00 91.25 144 LEU A O 1
ATOM 1156 N N . GLY A 1 145 ? 16.668 5.643 5.475 1.00 88.62 145 GLY A N 1
ATOM 1157 C CA . GLY A 1 145 ? 15.855 6.860 5.416 1.00 88.62 145 GLY A CA 1
ATOM 1158 C C . GLY A 1 145 ? 14.802 6.799 4.300 1.00 88.62 145 GLY A C 1
ATOM 1159 O O . GLY A 1 145 ? 14.870 5.952 3.414 1.00 88.62 145 GLY A O 1
ATOM 1160 N N . GLU A 1 146 ? 13.828 7.713 4.310 1.00 86.44 146 GLU A N 1
ATOM 1161 C CA . GLU A 1 146 ? 12.691 7.689 3.369 1.00 86.44 146 GLU A CA 1
ATOM 1162 C C . GLU A 1 146 ? 13.113 7.759 1.890 1.00 86.44 146 GLU A C 1
ATOM 1164 O O . GLU A 1 146 ? 12.610 6.992 1.066 1.00 86.44 146 GLU A O 1
ATOM 1169 N N . LEU A 1 147 ? 14.063 8.640 1.556 1.00 87.19 147 LEU A N 1
ATOM 1170 C CA . LEU A 1 147 ? 14.591 8.790 0.193 1.00 87.19 147 LEU A CA 1
ATOM 1171 C C . LEU A 1 147 ? 15.368 7.544 -0.250 1.00 87.19 147 LEU A C 1
ATOM 1173 O O . LEU A 1 147 ? 15.095 6.982 -1.307 1.00 87.19 147 LEU A O 1
ATOM 1177 N N . GLU A 1 148 ? 16.276 7.063 0.602 1.00 89.88 148 GLU A N 1
ATOM 1178 C CA . GLU A 1 148 ? 17.069 5.854 0.349 1.00 89.88 148 GLU A CA 1
ATOM 1179 C C . GLU A 1 148 ? 16.184 4.614 0.192 1.00 89.88 148 GLU A C 1
ATOM 1181 O O . GLU A 1 148 ? 16.457 3.746 -0.636 1.00 89.88 148 GLU A O 1
ATOM 1186 N N . PHE A 1 149 ? 15.103 4.526 0.970 1.00 90.75 149 PHE A N 1
ATOM 1187 C CA . PHE A 1 149 ? 14.116 3.465 0.840 1.00 90.75 149 PHE A CA 1
ATOM 1188 C C . PHE A 1 149 ? 13.436 3.502 -0.532 1.00 90.75 149 PHE A C 1
ATOM 1190 O O . PHE A 1 149 ? 13.296 2.452 -1.159 1.00 90.75 149 PHE A O 1
ATOM 1197 N N . CYS A 1 150 ? 13.033 4.685 -1.008 1.00 89.31 150 CYS A N 1
ATOM 1198 C CA . CYS A 1 150 ? 12.399 4.837 -2.319 1.00 89.31 150 CYS A CA 1
ATOM 1199 C C . CYS A 1 150 ? 13.351 4.441 -3.453 1.00 89.31 150 CYS A C 1
ATOM 1201 O O . CYS A 1 150 ? 12.969 3.631 -4.300 1.00 89.31 150 CYS A O 1
ATOM 1203 N N . ASP A 1 151 ? 14.595 4.923 -3.420 1.00 88.38 151 ASP A N 1
ATOM 1204 C CA . ASP A 1 151 ? 15.632 4.564 -4.396 1.00 88.38 151 ASP A CA 1
ATOM 1205 C C . ASP A 1 151 ? 15.896 3.055 -4.392 1.00 88.38 151 ASP A C 1
ATOM 1207 O O . ASP A 1 151 ? 15.882 2.399 -5.435 1.00 88.38 151 ASP A O 1
ATOM 1211 N N . ARG A 1 152 ? 16.047 2.456 -3.207 1.00 90.00 152 ARG A N 1
ATOM 1212 C CA . ARG A 1 152 ? 16.328 1.022 -3.098 1.00 90.00 152 ARG A CA 1
ATOM 1213 C C . ARG A 1 152 ? 15.146 0.150 -3.508 1.00 90.00 152 ARG A C 1
ATOM 1215 O O . ARG A 1 152 ? 15.333 -0.959 -4.013 1.00 90.00 152 ARG A O 1
ATOM 1222 N N . LEU A 1 153 ? 13.923 0.627 -3.294 1.00 90.50 153 LEU A N 1
ATOM 1223 C CA . LEU A 1 153 ? 12.721 -0.047 -3.765 1.00 90.50 153 LEU A CA 1
ATOM 1224 C C . LEU A 1 153 ? 12.606 0.026 -5.296 1.00 90.50 153 LEU A C 1
ATOM 1226 O O . LEU A 1 153 ? 12.212 -0.971 -5.908 1.00 90.50 153 LEU A O 1
ATOM 1230 N N . ALA A 1 154 ? 13.000 1.151 -5.900 1.00 89.38 154 ALA A N 1
ATOM 1231 C CA . ALA A 1 154 ? 13.092 1.310 -7.349 1.00 89.38 154 ALA A CA 1
ATOM 1232 C C . ALA A 1 154 ? 14.141 0.368 -7.954 1.00 89.38 154 ALA A C 1
ATOM 1234 O O . ALA A 1 154 ? 13.825 -0.353 -8.895 1.00 89.38 154 ALA A O 1
ATOM 1235 N N . ASP A 1 155 ? 15.332 0.252 -7.361 1.00 89.19 155 ASP A N 1
ATOM 1236 C CA . ASP A 1 155 ? 16.348 -0.725 -7.792 1.00 89.19 155 ASP A CA 1
ATOM 1237 C C . ASP A 1 155 ? 15.804 -2.164 -7.791 1.00 89.19 155 ASP A C 1
ATOM 1239 O O . ASP A 1 155 ? 16.097 -2.983 -8.667 1.00 89.19 155 ASP A O 1
ATOM 1243 N N . LEU A 1 156 ? 15.019 -2.493 -6.761 1.00 89.25 156 LEU A N 1
ATOM 1244 C CA . LEU A 1 156 ? 14.530 -3.844 -6.515 1.00 89.25 156 LEU A CA 1
ATOM 1245 C C . LEU A 1 156 ? 13.396 -4.245 -7.465 1.00 89.25 156 LEU A C 1
ATOM 1247 O O . LEU A 1 156 ? 13.298 -5.418 -7.834 1.00 89.25 156 LEU A O 1
ATOM 1251 N N . LEU A 1 157 ? 12.523 -3.299 -7.826 1.00 89.38 157 LEU A N 1
ATOM 1252 C CA . LEU A 1 157 ? 11.276 -3.564 -8.553 1.00 89.38 157 LEU A CA 1
ATOM 1253 C C . LEU A 1 157 ? 11.185 -2.870 -9.919 1.00 89.38 157 LEU A C 1
ATOM 1255 O O . LEU A 1 157 ? 10.324 -3.243 -10.710 1.00 89.38 157 LEU A O 1
ATOM 1259 N N . GLY A 1 158 ? 12.069 -1.923 -10.235 1.00 84.44 158 GLY A N 1
ATOM 1260 C CA . GLY A 1 158 ? 12.031 -1.097 -11.451 1.00 84.44 158 GLY A CA 1
ATOM 1261 C C . GLY A 1 158 ? 12.182 -1.892 -12.747 1.00 84.44 158 GLY A C 1
ATOM 1262 O O . GLY A 1 158 ? 11.590 -1.554 -13.770 1.00 84.44 158 GLY A O 1
ATOM 1263 N N . ASN A 1 159 ? 12.875 -3.033 -12.691 1.00 83.25 159 ASN A N 1
ATOM 1264 C CA . ASN A 1 159 ? 12.959 -3.963 -13.820 1.00 83.25 159 ASN A CA 1
ATOM 1265 C C . ASN A 1 159 ? 11.600 -4.584 -14.193 1.00 83.25 159 ASN A C 1
ATOM 1267 O O . ASN A 1 159 ? 11.398 -4.983 -15.342 1.00 83.25 159 ASN A O 1
ATOM 1271 N N . GLU A 1 160 ? 10.664 -4.655 -13.246 1.00 86.62 160 GLU A N 1
ATOM 1272 C CA . GLU A 1 160 ? 9.307 -5.163 -13.434 1.00 86.62 160 GLU A CA 1
ATOM 1273 C C . GLU A 1 160 ? 8.360 -3.980 -13.700 1.00 86.62 160 GLU A C 1
ATOM 1275 O O . GLU A 1 160 ? 7.553 -3.598 -12.849 1.00 86.62 160 GLU A O 1
ATOM 1280 N N . ARG A 1 161 ? 8.467 -3.382 -14.897 1.00 86.62 161 ARG A N 1
ATOM 1281 C CA . ARG A 1 161 ? 7.805 -2.112 -15.264 1.00 86.62 161 ARG A CA 1
ATOM 1282 C C . ARG A 1 161 ? 6.317 -2.031 -14.876 1.00 86.62 161 ARG A C 1
ATOM 1284 O O . ARG A 1 161 ? 5.938 -1.038 -14.255 1.00 86.62 161 ARG A O 1
ATOM 1291 N N . PRO A 1 162 ? 5.454 -3.035 -15.158 1.00 89.56 162 PRO A N 1
ATOM 1292 C CA . PRO A 1 162 ? 4.039 -2.945 -14.787 1.00 89.56 162 PRO A CA 1
ATOM 1293 C C . PRO A 1 162 ? 3.817 -2.880 -13.271 1.00 89.56 162 PRO A C 1
ATOM 1295 O O . PRO A 1 162 ? 2.926 -2.173 -12.802 1.00 89.56 162 PRO A O 1
ATOM 1298 N N . LEU A 1 163 ? 4.633 -3.606 -12.501 1.00 91.69 163 LEU A N 1
ATOM 1299 C CA . LEU A 1 163 ? 4.569 -3.606 -11.044 1.00 91.69 163 LEU A CA 1
ATOM 1300 C C . LEU A 1 163 ? 5.073 -2.272 -10.484 1.00 91.69 163 LEU A C 1
ATOM 1302 O O . LEU A 1 163 ? 4.406 -1.678 -9.636 1.00 91.69 163 LEU A O 1
ATOM 1306 N N . TRP A 1 164 ? 6.214 -1.787 -10.975 1.00 91.56 164 TRP A N 1
ATOM 1307 C CA . TRP A 1 164 ? 6.796 -0.520 -10.536 1.00 91.56 164 TRP A CA 1
ATOM 1308 C C . TRP A 1 164 ? 5.872 0.670 -10.804 1.00 91.56 164 TRP A C 1
ATOM 1310 O O . TRP A 1 164 ? 5.604 1.458 -9.898 1.00 91.56 164 TRP A O 1
ATOM 1320 N N . ASN A 1 165 ? 5.284 0.738 -12.001 1.00 90.38 165 ASN A N 1
ATOM 1321 C CA . ASN A 1 165 ? 4.348 1.797 -12.385 1.00 90.38 165 ASN A CA 1
ATOM 1322 C C . ASN A 1 165 ? 3.115 1.876 -11.479 1.00 90.38 165 ASN A C 1
ATOM 1324 O O . ASN A 1 165 ? 2.559 2.962 -11.305 1.00 90.38 165 ASN A O 1
ATOM 1328 N N . TYR A 1 166 ? 2.692 0.748 -10.904 1.00 92.19 166 TYR A N 1
ATOM 1329 C CA . TYR A 1 166 ? 1.631 0.712 -9.901 1.00 92.19 166 TYR A CA 1
ATOM 1330 C C . TYR A 1 166 ? 2.147 1.129 -8.520 1.00 92.19 166 TYR A C 1
ATOM 1332 O O . TYR A 1 166 ? 1.531 1.952 -7.851 1.00 92.19 166 TYR A O 1
ATOM 1340 N N . ILE A 1 167 ? 3.284 0.579 -8.084 1.00 91.94 167 ILE A N 1
ATOM 1341 C CA . ILE A 1 167 ? 3.846 0.821 -6.747 1.00 91.94 167 ILE A CA 1
ATOM 1342 C C . ILE A 1 167 ? 4.224 2.286 -6.542 1.00 91.94 167 ILE A C 1
ATOM 1344 O O . ILE A 1 167 ? 3.932 2.830 -5.479 1.00 91.94 167 ILE A O 1
ATOM 1348 N N . ARG A 1 168 ? 4.821 2.934 -7.548 1.00 89.38 168 ARG A N 1
ATOM 1349 C CA . ARG A 1 168 ? 5.293 4.323 -7.440 1.00 89.38 168 ARG A CA 1
ATOM 1350 C C . ARG A 1 168 ? 4.187 5.324 -7.092 1.00 89.38 168 ARG A C 1
ATOM 1352 O O . ARG A 1 168 ? 4.464 6.342 -6.479 1.00 89.38 168 ARG A O 1
ATOM 1359 N N . GLN A 1 169 ? 2.933 5.010 -7.427 1.00 89.56 169 GLN A N 1
ATOM 1360 C CA . GLN A 1 169 ? 1.763 5.848 -7.124 1.00 89.56 169 GLN A CA 1
ATOM 1361 C C . GLN A 1 169 ? 1.432 5.888 -5.626 1.00 89.56 169 GLN A C 1
ATOM 1363 O O . GLN A 1 169 ? 0.733 6.787 -5.170 1.00 89.56 169 GLN A O 1
ATOM 1368 N N . TRP A 1 170 ? 1.912 4.901 -4.869 1.00 89.19 170 TRP A N 1
ATOM 1369 C CA . TRP A 1 170 ? 1.667 4.760 -3.435 1.00 89.19 170 TRP A CA 1
ATOM 1370 C C . TRP A 1 170 ? 2.856 5.209 -2.584 1.00 89.19 170 TRP A C 1
ATOM 1372 O O . TRP A 1 170 ? 2.801 5.085 -1.359 1.00 89.19 170 TRP A O 1
ATOM 1382 N N . LEU A 1 171 ? 3.932 5.701 -3.209 1.00 84.62 171 LEU A N 1
ATOM 1383 C CA . LEU A 1 171 ? 5.089 6.199 -2.479 1.00 84.62 171 LEU A CA 1
ATOM 1384 C C . LEU A 1 171 ? 4.750 7.508 -1.753 1.00 84.62 171 LEU A C 1
ATOM 1386 O O . LEU A 1 171 ? 3.999 8.331 -2.276 1.00 84.62 171 LEU A O 1
ATOM 1390 N N . PRO A 1 172 ? 5.305 7.715 -0.547 1.00 70.69 172 PRO A N 1
ATOM 1391 C CA . PRO A 1 172 ? 5.066 8.929 0.230 1.00 70.69 172 PRO A CA 1
ATOM 1392 C C . PRO A 1 172 ? 5.716 10.175 -0.390 1.00 70.69 172 PRO A C 1
ATOM 1394 O O . PRO A 1 172 ? 5.286 11.288 -0.101 1.00 70.69 172 PRO A O 1
ATOM 1397 N N . LEU A 1 173 ? 6.727 9.992 -1.244 1.00 69.81 173 LEU A N 1
ATOM 1398 C CA . LEU A 1 173 ? 7.454 11.051 -1.936 1.00 69.81 173 LEU A CA 1
ATOM 1399 C C . LEU A 1 173 ? 7.275 10.894 -3.447 1.00 69.81 173 LEU A C 1
ATOM 1401 O O . LEU A 1 173 ? 7.219 9.773 -3.958 1.00 69.81 173 LEU A O 1
ATOM 1405 N N . THR A 1 174 ? 7.217 12.017 -4.165 1.00 62.47 174 THR A N 1
ATOM 1406 C CA . THR A 1 174 ? 7.304 12.032 -5.629 1.00 62.47 174 THR A CA 1
ATOM 1407 C C . THR A 1 174 ? 8.663 11.476 -6.031 1.00 62.47 174 THR A C 1
ATOM 1409 O O . THR A 1 174 ? 9.678 12.156 -5.900 1.00 62.47 174 THR A O 1
ATOM 1412 N N . TYR A 1 175 ? 8.683 10.214 -6.453 1.00 63.19 175 TYR A N 1
ATOM 1413 C CA . TYR A 1 175 ? 9.887 9.575 -6.956 1.00 63.19 175 TYR A CA 1
ATOM 1414 C C . TYR A 1 175 ? 10.251 10.194 -8.304 1.00 63.19 175 TYR A C 1
ATOM 1416 O O . TYR A 1 175 ? 9.484 10.073 -9.261 1.00 63.19 175 TYR A O 1
ATOM 1424 N N . ASP A 1 176 ? 11.402 10.859 -8.357 1.00 64.06 176 ASP A N 1
ATOM 1425 C CA . ASP A 1 176 ? 11.939 11.413 -9.593 1.00 64.06 176 ASP A CA 1
ATOM 1426 C C . ASP A 1 176 ? 12.735 10.317 -10.308 1.00 64.06 176 ASP A C 1
ATOM 1428 O O . ASP A 1 176 ? 13.818 9.908 -9.876 1.00 64.06 176 ASP A O 1
ATOM 1432 N N . GLU A 1 177 ? 12.131 9.749 -11.350 1.00 64.44 177 GLU A N 1
ATOM 1433 C CA . GLU A 1 177 ? 12.697 8.624 -12.083 1.00 64.44 177 GLU A CA 1
ATOM 1434 C C . GLU A 1 177 ? 13.936 9.091 -12.848 1.00 64.44 177 GLU A C 1
ATOM 1436 O O . GLU A 1 177 ? 13.851 9.846 -13.817 1.00 64.44 177 GLU A O 1
ATOM 1441 N N . LYS A 1 178 ? 15.112 8.630 -12.416 1.00 62.97 178 LYS A N 1
ATOM 1442 C CA . LYS A 1 178 ? 16.371 8.874 -13.122 1.00 62.97 178 LYS A CA 1
ATOM 1443 C C . LYS A 1 178 ? 16.416 7.994 -14.370 1.00 62.97 178 LYS A C 1
ATOM 1445 O O . LYS A 1 178 ? 17.026 6.931 -14.353 1.00 62.97 178 LYS A O 1
ATOM 1450 N N . VAL A 1 179 ? 15.740 8.425 -15.434 1.00 57.38 179 VAL A N 1
ATOM 1451 C CA . VAL A 1 179 ? 15.726 7.717 -16.721 1.00 57.38 179 VAL A CA 1
ATOM 1452 C C . VAL A 1 179 ? 17.136 7.738 -17.311 1.00 57.38 179 VAL A C 1
ATOM 1454 O O . VAL A 1 179 ? 17.673 8.796 -17.650 1.00 57.38 179 VAL A O 1
ATOM 1457 N N . GLY A 1 180 ? 17.755 6.566 -17.412 1.00 55.47 180 GLY A N 1
ATOM 1458 C CA . GLY A 1 180 ? 19.064 6.389 -18.024 1.00 55.47 180 GLY A CA 1
ATOM 1459 C C . GLY A 1 180 ? 18.957 6.114 -19.522 1.00 55.47 180 GLY A C 1
ATOM 1460 O O . GLY A 1 180 ? 17.948 5.629 -20.026 1.00 55.47 180 GLY A O 1
ATOM 1461 N N . SER A 1 181 ? 20.044 6.341 -20.262 1.00 47.56 181 SER A N 1
ATOM 1462 C CA . SER A 1 181 ? 20.132 6.038 -21.703 1.00 47.56 181 SER A CA 1
ATOM 1463 C C . SER A 1 181 ? 19.843 4.562 -22.030 1.00 47.56 181 SER A C 1
ATOM 1465 O O . SER A 1 181 ? 19.462 4.240 -23.149 1.00 47.56 181 SER A O 1
ATOM 1467 N N . ALA A 1 182 ? 20.029 3.669 -21.053 1.00 52.97 182 ALA A N 1
ATOM 1468 C CA . ALA A 1 182 ? 19.793 2.231 -21.162 1.00 52.97 182 ALA A CA 1
ATOM 1469 C C . ALA A 1 182 ? 18.315 1.818 -21.002 1.00 52.97 182 ALA A C 1
ATOM 1471 O O . ALA A 1 182 ? 17.985 0.660 -21.256 1.00 52.97 182 ALA A O 1
ATOM 1472 N N . ASP A 1 183 ? 17.431 2.735 -20.593 1.00 51.56 183 ASP A N 1
ATOM 1473 C CA . ASP A 1 183 ? 15.993 2.469 -20.442 1.00 51.56 183 ASP A CA 1
ATOM 1474 C C . ASP A 1 183 ? 15.218 2.593 -21.762 1.00 51.56 183 ASP A C 1
ATOM 1476 O O . ASP A 1 183 ? 14.067 2.142 -21.860 1.00 51.56 183 ASP A O 1
ATOM 1480 N N . PHE A 1 184 ? 15.866 3.150 -22.788 1.00 52.41 184 PHE A N 1
ATOM 1481 C CA . PHE A 1 184 ? 15.362 3.213 -24.152 1.00 52.41 184 PHE A CA 1
ATOM 1482 C C . PHE A 1 184 ? 15.666 1.906 -24.889 1.00 52.41 184 PHE A C 1
ATOM 1484 O O . PHE A 1 184 ? 16.803 1.436 -24.940 1.00 52.41 184 PHE A O 1
ATOM 1491 N N . GLU A 1 185 ? 14.635 1.313 -25.483 1.00 47.12 185 GLU A N 1
ATOM 1492 C CA . GLU A 1 185 ? 14.808 0.227 -26.441 1.00 47.12 185 GLU A CA 1
ATOM 1493 C C . GLU A 1 185 ? 15.198 0.847 -27.787 1.00 47.12 185 GLU A C 1
ATOM 1495 O O . GLU A 1 185 ? 14.467 1.672 -28.335 1.00 47.12 185 GLU A O 1
ATOM 1500 N N . PHE A 1 186 ? 16.373 0.488 -28.306 1.00 51.06 186 PHE A N 1
ATOM 1501 C CA . PHE A 1 186 ? 16.790 0.905 -29.640 1.00 51.06 186 PHE A CA 1
ATOM 1502 C C . PHE A 1 186 ? 15.950 0.142 -30.663 1.00 51.06 186 PHE A C 1
ATOM 1504 O O . PHE A 1 186 ? 16.182 -1.041 -30.916 1.00 51.06 186 PHE A O 1
ATOM 1511 N N . VAL A 1 187 ? 14.950 0.814 -31.227 1.00 50.38 187 VAL A N 1
ATOM 1512 C CA . VAL A 1 187 ? 14.179 0.281 -32.349 1.00 50.38 187 VAL A CA 1
ATOM 1513 C C . VAL A 1 187 ? 14.997 0.501 -33.614 1.00 50.38 187 VAL A C 1
ATOM 1515 O O . VAL A 1 187 ? 15.179 1.633 -34.057 1.00 50.38 187 VAL A O 1
ATOM 1518 N N . ASP A 1 188 ? 15.506 -0.586 -34.186 1.00 49.91 188 ASP A N 1
ATOM 1519 C CA . ASP A 1 188 ? 16.129 -0.551 -35.503 1.00 49.91 188 ASP A CA 1
ATOM 1520 C C . ASP A 1 188 ? 15.043 -0.392 -36.574 1.00 49.91 188 ASP A C 1
ATOM 1522 O O . ASP A 1 188 ? 14.285 -1.316 -36.870 1.00 49.91 188 ASP A O 1
ATOM 1526 N N . LEU A 1 189 ? 14.942 0.814 -37.127 1.00 52.44 189 LEU A N 1
ATOM 1527 C CA . LEU A 1 189 ? 14.002 1.133 -38.199 1.00 52.44 189 LEU A CA 1
ATOM 1528 C C . LEU A 1 189 ? 14.485 0.624 -39.567 1.00 52.44 189 LEU A C 1
ATOM 1530 O O . LEU A 1 189 ? 13.690 0.573 -40.497 1.00 52.44 189 LEU A O 1
ATOM 1534 N N . CYS A 1 190 ? 15.752 0.215 -39.700 1.00 50.66 190 CYS A N 1
ATOM 1535 C CA . CYS A 1 190 ? 16.319 -0.247 -40.970 1.00 50.66 190 CYS A CA 1
ATOM 1536 C C . CYS A 1 190 ? 15.943 -1.698 -41.306 1.00 50.66 190 CYS A C 1
ATOM 1538 O O . CYS A 1 190 ? 16.061 -2.108 -42.459 1.00 50.66 190 CYS A O 1
ATOM 1540 N N . SER A 1 191 ? 15.518 -2.487 -40.314 1.00 50.56 191 SER A N 1
ATOM 1541 C CA . SER A 1 191 ? 15.141 -3.897 -40.488 1.00 50.56 191 SER A CA 1
ATOM 1542 C C . SER A 1 191 ? 13.631 -4.134 -40.579 1.00 50.56 191 SER A C 1
ATOM 1544 O O . SER A 1 191 ? 13.213 -5.271 -40.805 1.00 50.56 191 SER A O 1
ATOM 1546 N N . ARG A 1 192 ? 12.812 -3.083 -40.444 1.00 49.69 192 ARG A N 1
ATOM 1547 C CA . ARG A 1 192 ? 11.351 -3.168 -40.553 1.00 49.69 192 ARG A CA 1
ATOM 1548 C C . ARG A 1 192 ? 10.884 -2.922 -41.982 1.00 49.69 192 ARG A C 1
ATOM 1550 O O . ARG A 1 192 ? 11.321 -1.987 -42.639 1.00 49.69 192 ARG A O 1
ATOM 1557 N N . THR A 1 193 ? 9.949 -3.743 -42.446 1.00 54.97 193 THR A N 1
ATOM 1558 C CA . THR A 1 193 ? 9.172 -3.458 -43.659 1.00 54.97 193 THR A CA 1
ATOM 1559 C C . THR A 1 193 ? 8.089 -2.426 -43.350 1.00 54.97 193 THR A C 1
ATOM 1561 O O . THR A 1 193 ? 7.494 -2.496 -42.275 1.00 54.97 193 THR A O 1
ATOM 1564 N N . ASP A 1 194 ? 7.770 -1.536 -44.294 1.00 53.62 194 ASP A N 1
ATOM 1565 C CA . ASP A 1 194 ? 6.779 -0.448 -44.145 1.00 53.62 194 ASP A CA 1
ATOM 1566 C C . ASP A 1 194 ? 5.433 -0.903 -43.548 1.00 53.62 194 ASP A C 1
ATOM 1568 O O . ASP A 1 194 ? 4.771 -0.167 -42.819 1.00 53.62 194 ASP A O 1
ATOM 1572 N N . SER A 1 195 ? 5.054 -2.160 -43.785 1.00 53.75 195 SER A N 1
ATOM 1573 C CA . SER A 1 195 ? 3.852 -2.794 -43.236 1.00 53.75 195 SER A CA 1
ATOM 1574 C C . SER A 1 195 ? 3.835 -2.893 -41.698 1.00 53.75 195 SER A C 1
ATOM 1576 O O . SER A 1 195 ? 2.764 -2.835 -41.104 1.00 53.75 195 SER A O 1
ATOM 1578 N N . GLU A 1 196 ? 4.993 -3.003 -41.037 1.00 50.50 196 GLU A N 1
ATOM 1579 C CA . GLU A 1 196 ? 5.117 -3.132 -39.569 1.00 50.50 196 GLU A CA 1
ATOM 1580 C C . GLU A 1 196 ? 5.128 -1.775 -38.838 1.00 50.50 196 GLU A C 1
ATOM 1582 O O . GLU A 1 196 ? 4.946 -1.701 -37.617 1.00 50.50 196 GLU A O 1
ATOM 1587 N N . ILE A 1 197 ? 5.354 -0.684 -39.576 1.00 50.75 197 ILE A N 1
ATOM 1588 C CA . ILE A 1 197 ? 5.411 0.685 -39.044 1.00 50.75 197 ILE A CA 1
ATOM 1589 C C . ILE A 1 197 ? 3.988 1.237 -38.863 1.00 50.75 197 ILE A C 1
ATOM 1591 O O . ILE A 1 197 ? 3.702 1.903 -37.866 1.00 50.75 197 ILE A O 1
ATOM 1595 N N . VAL A 1 198 ? 3.068 0.868 -39.762 1.00 52.84 198 VAL A N 1
ATOM 1596 C CA . VAL A 1 198 ? 1.662 1.309 -39.752 1.00 52.84 198 VAL A CA 1
ATOM 1597 C C . VAL A 1 198 ? 0.856 0.694 -38.594 1.00 52.84 198 VAL A C 1
ATOM 1599 O O . VAL A 1 198 ? -0.003 1.367 -38.028 1.00 52.84 198 VAL A O 1
ATOM 1602 N N . GLU A 1 199 ? 1.154 -0.539 -38.165 1.00 51.56 199 GLU A N 1
ATOM 1603 C CA . GLU A 1 199 ? 0.418 -1.197 -37.066 1.00 51.56 199 GLU A CA 1
ATOM 1604 C C . GLU A 1 199 ? 0.708 -0.609 -35.670 1.00 51.56 199 GLU A C 1
ATOM 1606 O O . GLU A 1 199 ? -0.088 -0.796 -34.751 1.00 51.56 199 GLU A O 1
ATOM 1611 N N . ASN A 1 200 ? 1.806 0.138 -35.494 1.00 48.19 200 ASN A N 1
ATOM 1612 C CA . ASN A 1 200 ? 2.201 0.707 -34.195 1.00 48.19 200 ASN A CA 1
ATOM 1613 C C . ASN A 1 200 ? 1.715 2.150 -33.956 1.00 48.19 200 ASN A C 1
ATOM 1615 O O . ASN A 1 200 ? 2.068 2.745 -32.940 1.00 48.19 200 ASN A O 1
ATOM 1619 N N . GLY A 1 201 ? 0.893 2.709 -34.854 1.00 49.91 201 GLY A N 1
ATOM 1620 C CA . GLY A 1 201 ? 0.054 3.882 -34.575 1.00 49.91 201 GLY A CA 1
ATOM 1621 C C . GLY A 1 201 ? 0.765 5.146 -34.070 1.00 49.91 201 GLY A C 1
ATOM 1622 O O . GLY A 1 201 ? 0.175 5.869 -33.271 1.00 49.91 201 GLY A O 1
ATOM 1623 N N . GLY A 1 202 ? 2.005 5.429 -34.490 1.00 49.72 202 GLY A N 1
ATOM 1624 C CA . GLY A 1 202 ? 2.717 6.594 -33.946 1.00 49.72 202 GLY A CA 1
ATOM 1625 C C . GLY A 1 202 ? 3.958 7.107 -34.673 1.00 49.72 202 GLY A C 1
ATOM 1626 O O . GLY A 1 202 ? 4.608 7.997 -34.136 1.00 49.72 202 GLY A O 1
ATOM 1627 N N . ALA A 1 203 ? 4.314 6.594 -35.852 1.00 53.62 203 ALA A N 1
ATOM 1628 C CA . ALA A 1 203 ? 5.438 7.132 -36.620 1.00 53.62 203 ALA A CA 1
ATOM 1629 C C . ALA A 1 203 ? 4.933 7.746 -37.930 1.00 53.62 203 ALA A C 1
ATOM 1631 O O . ALA A 1 203 ? 4.362 7.048 -38.765 1.00 53.62 203 ALA A O 1
ATOM 1632 N N . GLU A 1 204 ? 5.127 9.054 -38.088 1.00 55.06 204 GLU A N 1
ATOM 1633 C CA . GLU A 1 204 ? 4.931 9.754 -39.356 1.00 55.06 204 GLU A CA 1
ATOM 1634 C C . GLU A 1 204 ? 6.181 9.542 -40.222 1.00 55.06 204 GLU A C 1
ATOM 1636 O O . GLU A 1 204 ? 7.298 9.841 -39.792 1.00 55.06 204 GLU A O 1
ATOM 1641 N N . CYS A 1 205 ? 6.010 8.983 -41.423 1.00 57.59 205 CYS A N 1
ATOM 1642 C CA . CYS A 1 205 ? 7.088 8.916 -42.407 1.00 57.59 205 CYS A CA 1
ATOM 1643 C C . CYS A 1 205 ? 7.268 10.293 -43.043 1.00 57.59 205 CYS A C 1
ATOM 1645 O O . CYS A 1 205 ? 6.330 10.853 -43.606 1.00 57.59 205 CYS A O 1
ATOM 1647 N N . ILE A 1 206 ? 8.484 10.831 -42.955 1.00 59.06 206 ILE A N 1
ATOM 1648 C CA . ILE A 1 206 ? 8.859 12.075 -43.625 1.00 59.06 206 ILE A CA 1
ATOM 1649 C C . ILE A 1 206 ? 9.582 11.708 -44.920 1.00 59.06 206 ILE A C 1
ATOM 1651 O O . ILE A 1 206 ? 10.762 11.357 -44.897 1.00 59.06 206 ILE A O 1
ATOM 1655 N N . ASP A 1 207 ? 8.869 11.809 -46.040 1.00 60.56 207 ASP A N 1
ATOM 1656 C CA . ASP A 1 207 ? 9.401 11.477 -47.369 1.00 60.56 207 ASP A CA 1
ATOM 1657 C C . ASP A 1 207 ? 10.318 12.577 -47.937 1.00 60.56 207 ASP A C 1
ATOM 1659 O O . ASP A 1 207 ? 11.220 12.295 -48.726 1.00 60.56 207 ASP A O 1
ATOM 1663 N N . ASP A 1 208 ? 10.125 13.835 -47.516 1.00 66.94 208 ASP A N 1
ATOM 1664 C CA . ASP A 1 208 ? 10.978 14.967 -47.894 1.00 66.94 208 ASP A CA 1
ATOM 1665 C C . ASP A 1 208 ? 11.385 15.793 -46.672 1.00 66.94 208 ASP A C 1
ATOM 1667 O O . ASP A 1 208 ? 10.627 16.596 -46.121 1.00 66.94 2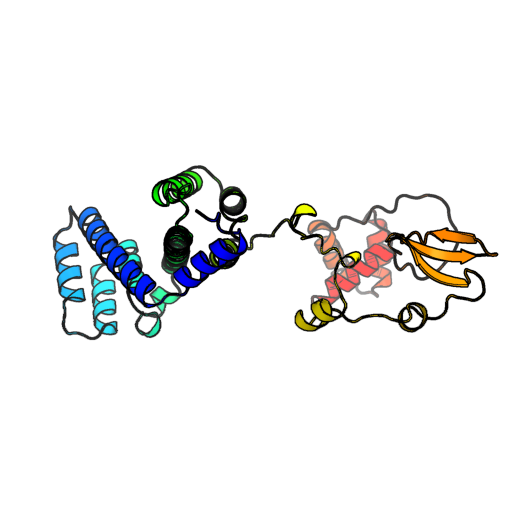08 ASP A O 1
ATOM 1671 N N . LEU A 1 209 ? 12.643 15.623 -46.274 1.00 63.72 209 LEU A N 1
ATOM 1672 C CA . LEU A 1 209 ? 13.227 16.320 -45.136 1.00 63.72 209 LEU A CA 1
ATOM 1673 C C . LEU A 1 209 ? 13.265 17.846 -45.331 1.00 63.72 209 LEU A C 1
ATOM 1675 O O . LEU A 1 209 ? 13.183 18.591 -44.355 1.00 63.72 209 LEU A O 1
ATOM 1679 N N . ASN A 1 210 ? 13.375 18.323 -46.577 1.00 65.12 210 ASN A N 1
ATOM 1680 C CA . ASN A 1 210 ? 13.425 19.757 -46.875 1.00 65.12 210 ASN A CA 1
ATOM 1681 C C . ASN A 1 210 ? 12.035 20.399 -46.774 1.00 65.12 210 ASN A C 1
ATOM 1683 O O . ASN A 1 210 ? 11.932 21.577 -46.435 1.00 65.12 210 ASN A O 1
ATOM 1687 N N . ALA A 1 211 ? 10.967 19.634 -47.026 1.00 65.06 211 ALA A N 1
ATOM 1688 C CA . ALA A 1 211 ? 9.595 20.101 -46.847 1.00 65.06 211 ALA A CA 1
ATOM 1689 C C . ALA A 1 211 ? 9.265 20.346 -45.366 1.00 65.06 211 ALA A C 1
ATOM 1691 O O . ALA A 1 211 ? 8.550 21.292 -45.046 1.00 65.06 211 ALA A O 1
ATOM 1692 N N . VAL A 1 212 ? 9.823 19.530 -44.464 1.00 63.25 212 VAL A N 1
ATOM 1693 C CA . VAL A 1 212 ? 9.579 19.636 -43.016 1.00 63.25 212 VAL A CA 1
ATOM 1694 C C . VAL A 1 212 ? 10.501 20.650 -42.341 1.00 63.25 212 VAL A C 1
ATOM 1696 O O . VAL A 1 212 ? 10.056 21.422 -41.496 1.00 63.25 212 VAL A O 1
ATOM 1699 N N . LEU A 1 213 ? 11.785 20.674 -42.706 1.00 65.56 213 LEU A N 1
ATOM 1700 C CA . LEU A 1 213 ? 12.781 21.540 -42.060 1.00 65.56 213 LEU A CA 1
ATOM 1701 C C . LEU A 1 213 ? 12.906 22.926 -42.714 1.00 65.56 213 LEU A C 1
ATOM 1703 O O . LEU A 1 213 ? 13.597 23.797 -42.184 1.00 65.56 213 LEU A O 1
ATOM 1707 N N . GLY A 1 214 ? 12.224 23.139 -43.842 1.00 59.12 214 GLY A N 1
ATOM 1708 C CA . GLY A 1 214 ? 12.326 24.345 -44.654 1.00 59.12 214 GLY A CA 1
ATOM 1709 C C . GLY A 1 214 ? 13.567 24.353 -45.553 1.00 59.12 214 GLY A C 1
ATOM 1710 O O . GLY A 1 214 ? 14.536 23.619 -45.349 1.00 59.12 214 GLY A O 1
ATOM 1711 N N . ALA A 1 215 ? 13.543 25.204 -46.582 1.00 57.91 215 ALA A N 1
ATOM 1712 C CA . ALA A 1 215 ? 14.683 25.366 -47.477 1.00 57.91 215 ALA A CA 1
ATOM 1713 C C . ALA A 1 215 ? 15.856 26.041 -46.733 1.00 57.91 215 ALA A C 1
ATOM 1715 O O . ALA A 1 215 ? 15.651 27.082 -46.099 1.00 57.91 215 ALA A O 1
ATOM 1716 N N . PRO A 1 216 ? 17.089 25.504 -46.815 1.00 55.97 216 PRO A N 1
ATOM 1717 C CA . PRO A 1 216 ? 18.239 26.119 -46.167 1.00 55.97 216 PRO A CA 1
ATOM 1718 C C . PRO A 1 216 ? 18.516 27.518 -46.749 1.00 55.97 216 PRO A C 1
ATOM 1720 O O . PRO A 1 216 ? 18.287 27.759 -47.940 1.00 55.97 216 PRO A O 1
ATOM 1723 N N . PRO A 1 217 ? 19.022 28.470 -45.940 1.00 55.12 217 PRO A N 1
ATOM 1724 C CA . PRO A 1 217 ? 19.325 29.812 -46.417 1.00 55.12 217 PRO A CA 1
ATOM 1725 C C . PRO A 1 217 ? 20.383 29.767 -47.535 1.00 55.12 217 PRO A C 1
ATOM 1727 O O . PRO A 1 217 ? 21.348 29.002 -47.443 1.00 55.12 217 PRO A O 1
ATOM 1730 N N . PRO A 1 218 ? 20.290 30.645 -48.554 1.00 52.75 218 PRO A N 1
ATOM 1731 C CA . PRO A 1 218 ? 21.023 30.531 -49.824 1.00 52.75 218 PRO A CA 1
ATOM 1732 C C . PRO A 1 218 ? 22.555 30.616 -49.713 1.00 52.75 218 PRO A C 1
ATOM 1734 O O . PRO A 1 218 ? 23.256 30.484 -50.712 1.00 52.75 218 PRO A O 1
ATOM 1737 N N . ARG A 1 219 ? 23.102 30.854 -48.515 1.00 52.06 219 ARG A N 1
ATOM 1738 C CA . ARG A 1 219 ? 24.546 30.967 -48.271 1.00 52.06 219 ARG A CA 1
ATOM 1739 C C . ARG A 1 219 ? 25.181 29.727 -47.634 1.00 52.06 219 ARG A C 1
ATOM 1741 O O . ARG A 1 219 ? 26.405 29.703 -47.533 1.00 52.06 219 ARG A O 1
ATOM 1748 N N . LYS A 1 220 ? 24.419 28.705 -47.215 1.00 51.88 220 LYS A N 1
ATOM 1749 C CA . LYS A 1 220 ? 24.978 27.491 -46.586 1.00 51.88 220 LYS A CA 1
ATOM 1750 C C . LYS A 1 220 ? 24.145 26.233 -46.885 1.00 51.88 220 LYS A C 1
ATOM 1752 O O . LYS A 1 220 ? 23.282 25.869 -46.101 1.00 51.88 220 LYS A O 1
ATOM 1757 N N . GLY A 1 221 ? 24.491 25.535 -47.968 1.00 54.66 221 GLY A N 1
ATOM 1758 C CA . GLY A 1 221 ? 24.195 24.105 -48.142 1.00 54.66 221 GLY A CA 1
ATOM 1759 C C . GLY A 1 221 ? 23.083 23.766 -49.139 1.00 54.66 221 GLY A C 1
ATOM 1760 O O . GLY A 1 221 ? 22.064 24.443 -49.209 1.00 54.66 221 GLY A O 1
ATOM 1761 N N . GLY A 1 222 ? 23.320 22.723 -49.941 1.00 62.50 222 GLY A N 1
ATOM 1762 C CA . GLY A 1 222 ? 22.336 22.081 -50.814 1.00 62.50 222 GLY A CA 1
ATOM 1763 C C . GLY A 1 222 ? 21.440 21.088 -50.063 1.00 62.50 222 GLY A C 1
ATOM 1764 O O . GLY A 1 222 ? 21.385 21.100 -48.836 1.00 62.50 222 GLY A O 1
ATOM 1765 N N . SER A 1 223 ? 20.742 20.222 -50.808 1.00 65.94 223 SER A N 1
ATOM 1766 C CA . SER A 1 223 ? 19.735 19.284 -50.282 1.00 65.94 223 SER A CA 1
ATOM 1767 C C . SER A 1 223 ? 20.245 18.427 -49.117 1.00 65.94 223 SER A C 1
ATOM 1769 O O . SER A 1 223 ? 21.348 17.872 -49.191 1.00 65.94 223 SER A O 1
ATOM 1771 N N . LEU A 1 224 ? 19.414 18.278 -48.083 1.00 68.81 224 LEU A N 1
ATOM 1772 C CA . LEU A 1 224 ? 19.673 17.399 -46.943 1.00 68.81 224 LEU A CA 1
ATOM 1773 C C . LEU A 1 224 ? 19.478 15.925 -47.325 1.00 68.81 224 LEU A C 1
ATOM 1775 O O . LEU A 1 224 ? 18.530 15.585 -48.032 1.00 68.81 224 LEU A O 1
ATOM 1779 N N . GLN A 1 225 ? 20.362 15.050 -46.842 1.00 70.06 225 GLN A N 1
ATOM 1780 C CA . GLN A 1 225 ? 20.264 13.597 -47.006 1.00 70.06 225 GLN A CA 1
ATOM 1781 C C . GLN A 1 225 ? 20.718 12.860 -45.745 1.00 70.06 225 GLN A C 1
ATOM 1783 O O . GLN A 1 225 ? 21.690 13.251 -45.099 1.00 70.06 225 GLN A O 1
ATOM 1788 N N . VAL A 1 226 ? 20.052 11.754 -45.419 1.00 66.00 226 VAL A N 1
ATOM 1789 C CA . VAL A 1 226 ? 20.453 10.857 -44.329 1.00 66.00 226 VAL A CA 1
ATOM 1790 C C . VAL A 1 226 ? 21.196 9.667 -44.926 1.00 66.00 226 VAL A C 1
ATOM 1792 O O . VAL A 1 226 ? 20.665 8.976 -45.791 1.00 66.00 226 VAL A O 1
ATOM 1795 N N . ASN A 1 227 ? 22.421 9.413 -44.467 1.00 63.69 227 ASN A N 1
ATOM 1796 C CA . ASN A 1 227 ? 23.182 8.223 -44.844 1.00 63.69 227 ASN A CA 1
ATOM 1797 C C . ASN A 1 227 ? 23.812 7.602 -43.592 1.00 63.69 227 ASN A C 1
ATOM 1799 O O . ASN A 1 227 ? 24.387 8.320 -42.776 1.00 63.69 227 ASN A O 1
ATOM 1803 N N . ALA A 1 228 ? 23.672 6.283 -43.427 1.00 59.62 228 ALA A N 1
ATOM 1804 C CA . ALA A 1 228 ? 24.188 5.516 -42.285 1.00 59.62 228 ALA A CA 1
ATOM 1805 C C . ALA A 1 228 ? 23.830 6.102 -40.897 1.00 59.62 228 ALA A C 1
ATOM 1807 O O . ALA A 1 228 ? 24.641 6.081 -39.975 1.00 59.62 228 ALA A O 1
ATOM 1808 N N . GLY A 1 229 ? 22.616 6.648 -40.749 1.00 59.97 229 GLY A N 1
ATOM 1809 C CA . GLY A 1 229 ? 22.143 7.246 -39.492 1.00 59.97 229 GLY A CA 1
ATOM 1810 C C . GLY A 1 229 ? 22.690 8.648 -39.194 1.00 59.97 229 GLY A C 1
ATOM 1811 O O . GLY A 1 229 ? 22.413 9.191 -38.128 1.00 59.97 229 GLY A O 1
ATOM 1812 N N . GLN A 1 230 ? 23.434 9.256 -40.122 1.00 69.38 230 GLN A N 1
ATOM 1813 C CA . GLN A 1 230 ? 23.964 10.612 -39.997 1.00 69.38 230 GLN A CA 1
ATOM 1814 C C . GLN A 1 230 ? 23.306 11.541 -41.023 1.00 69.38 230 GLN A C 1
ATOM 1816 O O . GLN A 1 230 ? 23.217 11.219 -42.211 1.00 69.38 230 GLN A O 1
ATOM 1821 N N . LEU A 1 231 ? 22.832 12.702 -40.562 1.00 75.75 231 LEU A N 1
ATOM 1822 C CA . LEU A 1 231 ? 22.305 13.746 -41.437 1.00 75.75 231 LEU A CA 1
ATOM 1823 C C . LEU A 1 231 ? 23.468 14.490 -42.096 1.00 75.75 231 LEU A C 1
ATOM 1825 O O . LEU A 1 231 ? 24.386 14.937 -41.411 1.00 75.75 231 LEU A O 1
ATOM 1829 N N . ASN A 1 232 ? 23.420 14.646 -43.414 1.00 76.31 232 ASN A N 1
ATOM 1830 C CA . ASN A 1 232 ? 24.427 15.334 -44.211 1.00 76.31 232 ASN A CA 1
ATOM 1831 C C . ASN A 1 232 ? 23.765 16.399 -45.090 1.00 76.31 232 ASN A C 1
ATOM 1833 O O . ASN A 1 232 ? 22.623 16.238 -45.521 1.00 76.31 232 ASN A O 1
ATOM 1837 N N . PHE A 1 233 ? 24.497 17.462 -45.407 1.00 76.81 233 PHE A N 1
ATOM 1838 C CA . PHE A 1 233 ? 24.117 18.410 -46.452 1.00 76.81 233 PHE A CA 1
ATOM 1839 C C . PHE A 1 233 ? 25.122 18.345 -47.599 1.00 76.81 233 PHE A C 1
ATOM 1841 O O . PHE A 1 233 ? 26.318 18.119 -47.390 1.00 76.81 233 PHE A O 1
ATOM 1848 N N . LEU A 1 234 ? 24.639 18.523 -48.828 1.00 67.62 234 LEU A N 1
ATOM 1849 C CA . LEU A 1 234 ? 25.499 18.537 -50.006 1.00 67.62 234 LEU A CA 1
ATOM 1850 C C . LEU A 1 234 ? 26.117 19.930 -50.181 1.00 67.62 234 LEU A C 1
ATOM 1852 O O . LEU A 1 234 ? 25.405 20.907 -50.417 1.00 67.62 234 LEU A O 1
ATOM 1856 N N . GLN A 1 235 ? 27.441 20.039 -50.105 1.00 71.38 235 GLN A N 1
ATOM 1857 C CA . GLN A 1 235 ? 28.172 21.278 -50.372 1.00 71.38 235 GLN A CA 1
ATOM 1858 C C . GLN A 1 235 ? 29.221 21.028 -51.451 1.00 71.38 235 GLN A C 1
ATOM 1860 O O . GLN A 1 235 ? 30.111 20.202 -51.277 1.00 71.38 235 GLN A O 1
ATOM 1865 N N . ASN A 1 236 ? 29.121 21.734 -52.582 1.00 67.31 236 ASN A N 1
ATOM 1866 C CA . ASN A 1 236 ? 30.061 21.616 -53.706 1.00 67.31 236 ASN A CA 1
ATOM 1867 C C . ASN A 1 236 ? 30.300 20.158 -54.167 1.00 67.31 236 ASN A C 1
ATOM 1869 O O . ASN A 1 236 ? 31.423 19.782 -54.488 1.00 67.31 236 ASN A O 1
ATOM 1873 N N . GLY A 1 237 ? 29.250 19.327 -54.173 1.00 65.06 237 GLY A N 1
ATOM 1874 C CA . GLY A 1 237 ? 29.331 17.916 -54.577 1.00 65.06 237 GLY A CA 1
ATOM 1875 C C . GLY A 1 237 ? 29.872 16.957 -53.508 1.00 65.06 237 GLY A C 1
ATOM 1876 O O . GLY A 1 237 ? 29.984 15.765 -53.778 1.00 65.06 237 GLY A O 1
ATOM 1877 N N . VAL A 1 238 ? 30.174 17.444 -52.301 1.00 70.19 238 VAL A N 1
ATOM 1878 C CA . VAL A 1 238 ? 30.651 16.639 -51.169 1.00 70.19 238 VAL A CA 1
ATOM 1879 C C . VAL A 1 238 ? 29.596 16.622 -50.064 1.00 70.19 238 VAL A C 1
ATOM 1881 O O . VAL A 1 238 ? 29.019 17.657 -49.731 1.00 70.19 238 VAL A O 1
ATOM 1884 N N . TYR A 1 239 ? 29.337 15.443 -49.495 1.00 70.62 239 TYR A N 1
ATOM 1885 C CA . TYR A 1 239 ? 28.457 15.297 -48.336 1.00 70.62 239 TYR A CA 1
ATOM 1886 C C . TYR A 1 239 ? 29.202 15.689 -47.064 1.00 70.62 239 TYR A C 1
ATOM 1888 O O . TYR A 1 239 ? 30.224 15.090 -46.728 1.00 70.62 239 TYR A O 1
ATOM 1896 N N . VAL A 1 240 ? 28.685 16.698 -46.367 1.00 75.12 240 VAL A N 1
ATOM 1897 C CA . VAL A 1 240 ? 29.238 17.192 -45.105 1.00 75.12 240 VAL A CA 1
ATOM 1898 C C . VAL A 1 240 ? 28.253 16.863 -43.980 1.00 75.12 240 VAL A C 1
ATOM 1900 O O . VAL A 1 240 ? 27.068 17.180 -44.116 1.00 75.12 240 VAL A O 1
ATOM 1903 N N . PRO A 1 241 ? 28.701 16.245 -42.873 1.00 74.44 241 PRO A N 1
ATOM 1904 C CA . PRO A 1 241 ? 27.819 15.908 -41.766 1.00 74.44 241 PRO A CA 1
ATOM 1905 C C . PRO A 1 241 ? 27.278 17.161 -41.081 1.00 74.44 241 PRO A C 1
ATOM 1907 O O . PRO A 1 241 ? 28.016 18.099 -40.765 1.00 74.44 241 PRO A O 1
ATOM 1910 N N . VAL A 1 242 ? 25.974 17.159 -40.820 1.00 69.88 242 VAL A N 1
ATOM 1911 C CA . VAL A 1 242 ? 25.309 18.186 -40.024 1.00 69.88 242 VAL A CA 1
ATOM 1912 C C . VAL A 1 242 ? 25.648 17.922 -38.562 1.00 69.88 242 VAL A C 1
ATOM 1914 O O . VAL A 1 242 ? 25.182 16.957 -37.956 1.00 69.88 242 VAL A O 1
ATOM 1917 N N . LEU A 1 243 ? 26.471 18.792 -37.986 1.00 62.03 243 LEU A N 1
ATOM 1918 C CA . LEU A 1 243 ? 26.679 18.829 -36.546 1.00 62.03 243 LEU A CA 1
ATOM 1919 C C . LEU A 1 243 ? 25.507 19.581 -35.920 1.00 62.03 243 LEU A C 1
ATOM 1921 O O . LEU A 1 243 ? 25.379 20.793 -36.083 1.00 62.03 243 LEU A O 1
ATOM 1925 N N . VAL A 1 244 ? 24.642 18.855 -35.212 1.00 52.25 244 VAL A N 1
ATOM 1926 C CA . VAL A 1 244 ? 23.582 19.461 -34.404 1.00 52.25 244 VAL A CA 1
ATOM 1927 C C . VAL A 1 244 ? 24.203 19.908 -33.086 1.00 52.25 244 VAL A C 1
ATOM 1929 O O . VAL A 1 244 ? 24.220 19.179 -32.096 1.00 52.25 244 VAL A O 1
ATOM 1932 N N . SER A 1 245 ? 24.757 21.113 -33.067 1.00 50.88 245 SER A N 1
ATOM 1933 C CA . SER A 1 245 ? 24.972 21.829 -31.814 1.00 50.88 245 SER A CA 1
ATOM 1934 C C . SER A 1 245 ? 23.604 22.275 -31.305 1.00 50.88 245 SER A C 1
ATOM 1936 O O . SER A 1 245 ? 22.811 22.831 -32.064 1.00 50.88 245 SER A O 1
ATOM 1938 N N . LYS A 1 246 ? 23.313 22.033 -30.022 1.00 36.81 246 LYS A N 1
ATOM 1939 C CA . LYS A 1 246 ? 22.133 22.598 -29.362 1.00 36.81 246 LYS A CA 1
ATOM 1940 C C . LYS A 1 246 ? 22.262 24.118 -29.474 1.00 36.81 246 LYS A C 1
ATOM 1942 O O . LYS A 1 246 ? 23.104 24.709 -28.805 1.00 36.81 246 LYS A O 1
ATOM 1947 N N . ALA A 1 247 ? 21.526 24.721 -30.403 1.00 34.00 247 ALA A N 1
ATOM 1948 C CA . ALA A 1 247 ? 21.538 26.159 -30.574 1.00 34.00 247 ALA A CA 1
ATOM 1949 C C . ALA A 1 247 ? 20.948 26.756 -29.297 1.00 34.00 247 ALA A C 1
ATOM 1951 O O . ALA A 1 247 ? 19.757 26.601 -29.024 1.00 34.00 247 ALA A O 1
ATOM 1952 N N . GLU A 1 248 ? 21.786 27.397 -28.486 1.00 37.19 248 GLU A N 1
ATOM 1953 C CA . GLU A 1 248 ? 21.279 28.418 -27.584 1.00 37.19 248 GLU A CA 1
ATOM 1954 C C . GLU A 1 248 ? 20.595 29.451 -28.473 1.00 37.19 248 GLU A C 1
ATOM 1956 O O . GLU A 1 248 ? 21.225 30.038 -29.356 1.00 37.19 248 GLU A O 1
ATOM 1961 N N . VAL A 1 249 ? 19.288 29.616 -28.283 1.00 34.53 249 VAL A N 1
ATOM 1962 C CA . VAL A 1 249 ? 18.535 30.720 -28.867 1.00 34.53 249 VAL A CA 1
ATOM 1963 C C . VAL A 1 249 ? 19.120 31.992 -28.261 1.00 34.53 249 VAL A C 1
ATOM 1965 O O . VAL A 1 249 ? 18.737 32.419 -27.178 1.00 34.53 249 VAL A O 1
ATOM 1968 N N . ARG A 1 250 ? 20.125 32.551 -28.930 1.00 34.44 250 ARG A N 1
ATOM 1969 C CA . ARG A 1 250 ? 20.608 33.903 -28.695 1.00 34.44 250 ARG A CA 1
ATOM 1970 C C . ARG A 1 250 ? 20.131 34.730 -29.871 1.00 34.44 250 ARG A C 1
ATOM 1972 O O . ARG A 1 250 ? 20.657 34.607 -30.978 1.00 34.44 250 ARG A O 1
ATOM 1979 N N . ASP A 1 251 ? 19.104 35.532 -29.611 1.00 35.97 251 ASP A N 1
ATOM 1980 C CA . ASP A 1 251 ? 18.818 36.694 -30.438 1.00 35.97 251 ASP A CA 1
ATOM 1981 C C . ASP A 1 251 ? 20.102 37.516 -30.584 1.00 35.97 251 ASP A C 1
ATOM 1983 O O . ASP A 1 251 ? 20.911 37.632 -29.659 1.00 35.97 251 ASP A O 1
ATOM 1987 N N . GLY A 1 252 ? 20.340 37.962 -31.813 1.00 33.47 252 GLY A N 1
ATOM 1988 C CA . GLY A 1 252 ? 21.661 38.341 -32.284 1.00 33.47 252 GLY A CA 1
ATOM 1989 C C . GLY A 1 252 ? 22.314 39.487 -31.518 1.00 33.47 252 GLY A C 1
ATOM 1990 O O . GLY A 1 252 ? 21.658 40.446 -31.137 1.00 33.47 252 GLY A O 1
ATOM 1991 N N . HIS A 1 253 ? 23.637 39.425 -31.404 1.00 30.97 253 HIS A N 1
ATOM 1992 C CA . HIS A 1 253 ? 24.579 40.353 -32.038 1.00 30.97 253 HIS A CA 1
ATOM 1993 C C . HIS A 1 253 ? 25.982 39.727 -31.973 1.00 30.97 253 HIS A C 1
ATOM 1995 O O . HIS A 1 253 ? 26.319 38.998 -31.042 1.00 30.97 253 HIS A O 1
ATOM 2001 N N . LEU A 1 254 ? 26.753 39.934 -33.038 1.00 39.19 254 LEU A N 1
ATOM 2002 C CA . LEU A 1 254 ? 28.151 39.526 -33.155 1.00 39.19 254 LEU A CA 1
ATOM 2003 C C . LEU A 1 254 ? 29.042 40.390 -32.248 1.00 39.19 254 LEU A C 1
ATOM 2005 O O . LEU A 1 254 ? 28.728 41.553 -32.025 1.00 39.19 254 LEU A O 1
ATOM 2009 N N . GLU A 1 255 ? 30.181 39.798 -31.866 1.00 35.94 255 GLU A N 1
ATOM 2010 C CA . GLU A 1 255 ? 31.342 40.373 -31.157 1.00 35.94 255 GLU A CA 1
ATOM 2011 C C . GLU A 1 255 ? 31.217 40.440 -29.622 1.00 35.94 255 GLU A C 1
ATOM 2013 O O . GLU A 1 255 ? 30.563 41.310 -29.070 1.00 35.94 255 GLU A O 1
ATOM 2018 N N . ASP A 1 256 ? 31.846 39.508 -28.894 1.00 31.97 256 ASP A N 1
ATOM 2019 C CA . ASP A 1 256 ? 33.196 39.717 -28.347 1.00 31.97 256 ASP A CA 1
ATOM 2020 C C . ASP A 1 256 ? 33.690 38.471 -27.577 1.00 31.97 256 ASP A C 1
ATOM 2022 O O . ASP A 1 256 ? 32.935 37.587 -27.165 1.00 31.97 256 ASP A O 1
ATOM 2026 N N . VAL A 1 257 ? 35.004 38.382 -27.448 1.00 35.91 257 VAL A N 1
ATOM 2027 C CA . VAL A 1 257 ? 35.799 37.254 -26.967 1.00 35.91 257 VAL A CA 1
ATOM 2028 C C . VAL A 1 257 ? 35.619 37.003 -25.462 1.00 35.91 257 VAL A C 1
ATOM 2030 O O . VAL A 1 257 ? 35.795 37.892 -24.639 1.00 35.91 257 VAL A O 1
ATOM 2033 N N . GLY A 1 258 ? 35.364 35.739 -25.106 1.00 37.50 258 GLY A N 1
ATOM 2034 C CA . GLY A 1 258 ? 35.812 35.104 -23.860 1.00 37.50 258 GLY A CA 1
ATOM 2035 C C . GLY A 1 258 ? 35.477 35.796 -22.535 1.00 37.50 258 GLY A C 1
ATOM 2036 O O . GLY A 1 258 ? 36.360 36.374 -21.908 1.00 37.50 258 GLY A O 1
ATOM 2037 N N . LYS A 1 259 ? 34.261 35.592 -22.020 1.00 35.91 259 LYS A N 1
ATOM 2038 C CA . LYS A 1 259 ? 33.999 35.561 -20.571 1.00 35.91 259 LYS A CA 1
ATOM 2039 C C . LYS A 1 259 ? 33.012 34.443 -20.263 1.00 35.91 259 LYS A C 1
ATOM 2041 O O . LYS A 1 259 ? 31.922 34.406 -20.827 1.00 35.91 259 LYS A O 1
ATOM 2046 N N . GLU A 1 260 ? 33.424 33.525 -19.392 1.00 38.94 260 GLU A N 1
ATOM 2047 C CA . GLU A 1 260 ? 32.554 32.522 -18.778 1.00 38.94 260 GLU A CA 1
ATOM 2048 C C . GLU A 1 260 ? 31.312 33.223 -18.213 1.00 38.94 260 GLU A C 1
ATOM 2050 O O . GLU A 1 260 ? 31.410 34.056 -17.312 1.00 38.94 260 GLU A O 1
ATOM 2055 N N . CYS A 1 261 ? 30.145 32.929 -18.784 1.00 35.88 261 CYS A N 1
ATOM 2056 C CA . CYS A 1 261 ? 28.872 33.398 -18.261 1.00 35.88 261 CYS A CA 1
ATOM 2057 C C . CYS A 1 261 ? 28.375 32.328 -17.288 1.00 35.88 261 CYS A C 1
ATOM 2059 O O . CYS A 1 261 ? 27.715 31.370 -17.680 1.00 35.88 261 CYS A O 1
ATOM 2061 N N . THR A 1 262 ? 28.783 32.436 -16.028 1.00 50.59 262 THR A N 1
ATOM 2062 C CA . THR A 1 262 ? 28.171 31.683 -14.935 1.00 50.59 262 THR A CA 1
ATOM 2063 C C . THR A 1 262 ? 26.748 32.199 -14.743 1.00 50.59 262 THR A C 1
ATOM 2065 O O . THR A 1 262 ? 26.545 33.382 -14.465 1.00 50.59 262 THR A O 1
ATOM 2068 N N . GLU A 1 263 ? 25.749 31.328 -14.918 1.00 58.78 263 GLU A N 1
ATOM 2069 C CA . GLU A 1 263 ? 24.374 31.668 -14.552 1.00 58.78 263 GLU A CA 1
ATOM 2070 C C . GLU A 1 263 ? 24.327 32.065 -13.063 1.00 58.78 263 GLU A C 1
ATOM 2072 O O . GLU A 1 263 ? 24.919 31.382 -12.220 1.00 58.78 263 GLU A O 1
ATOM 2077 N N . PRO A 1 264 ? 23.671 33.185 -12.716 1.00 65.31 264 PRO A N 1
ATOM 2078 C CA . PRO A 1 264 ? 23.643 33.672 -11.346 1.00 65.31 264 PRO A CA 1
ATOM 2079 C C . PRO A 1 264 ? 22.805 32.754 -10.447 1.00 65.31 264 PRO A C 1
ATOM 2081 O O . PRO A 1 264 ? 21.610 32.560 -10.668 1.00 65.31 264 PRO A O 1
ATOM 2084 N N . THR A 1 265 ? 23.421 32.211 -9.396 1.00 78.19 265 THR A N 1
ATOM 2085 C CA . THR A 1 265 ? 22.721 31.423 -8.373 1.00 78.19 265 THR A CA 1
ATOM 2086 C C . THR A 1 265 ? 21.907 32.339 -7.459 1.00 78.19 265 THR A C 1
ATOM 2088 O O . THR A 1 265 ? 22.441 32.905 -6.507 1.00 78.19 265 THR A O 1
ATOM 2091 N N . TRP A 1 266 ? 20.610 32.486 -7.729 1.00 85.00 266 TRP A N 1
ATOM 2092 C CA . TRP A 1 266 ? 19.702 33.275 -6.891 1.00 85.00 266 TRP A CA 1
ATOM 2093 C C . TRP A 1 266 ? 19.385 32.548 -5.584 1.00 85.00 266 TRP A C 1
ATOM 2095 O O . TRP A 1 266 ? 18.831 31.448 -5.598 1.00 85.00 266 TRP A O 1
ATOM 2105 N N . THR A 1 267 ? 19.715 33.160 -4.446 1.00 86.62 267 THR A N 1
ATOM 2106 C CA . THR A 1 267 ? 19.327 32.642 -3.128 1.00 86.62 267 THR A CA 1
ATOM 2107 C C . THR A 1 267 ? 18.129 33.404 -2.570 1.00 86.62 267 THR A C 1
ATOM 2109 O O . THR A 1 267 ? 17.840 34.537 -2.961 1.00 86.62 267 THR A O 1
ATOM 2112 N N . LYS A 1 268 ? 17.438 32.796 -1.602 1.00 84.88 268 LYS A N 1
ATOM 2113 C CA . LYS A 1 268 ? 16.272 33.396 -0.943 1.00 84.88 268 LYS A CA 1
ATOM 2114 C C . LYS A 1 268 ? 16.611 34.725 -0.258 1.00 84.88 268 LYS A C 1
ATOM 2116 O O . LYS A 1 268 ? 15.785 35.633 -0.225 1.00 84.88 268 LYS A O 1
ATOM 2121 N N . GLU A 1 269 ? 17.816 34.850 0.289 1.00 84.38 269 GLU A N 1
ATOM 2122 C CA . GLU A 1 269 ? 18.303 36.074 0.928 1.00 84.38 269 GLU A CA 1
ATOM 2123 C C . GLU A 1 269 ? 18.451 37.208 -0.091 1.00 84.38 269 GLU A C 1
ATOM 2125 O O . GLU A 1 269 ? 18.077 38.343 0.204 1.00 84.38 269 GLU A O 1
ATOM 2130 N N . VAL A 1 270 ? 18.933 36.885 -1.296 1.00 85.62 270 VAL A N 1
ATOM 2131 C CA . VAL A 1 270 ? 19.051 37.832 -2.410 1.00 85.62 270 VAL A CA 1
ATOM 2132 C C . VAL A 1 270 ? 17.667 38.253 -2.904 1.00 85.62 270 VAL A C 1
ATOM 2134 O O . VAL A 1 270 ? 17.424 39.447 -3.052 1.00 85.62 270 VAL A O 1
ATOM 2137 N N . ASP A 1 271 ? 16.730 37.317 -3.072 1.00 89.62 271 ASP A N 1
ATOM 2138 C CA . ASP A 1 271 ? 15.360 37.635 -3.502 1.00 89.62 271 ASP A CA 1
ATOM 2139 C C . ASP A 1 271 ? 14.631 38.540 -2.493 1.00 89.62 271 ASP A C 1
ATOM 2141 O O . ASP A 1 271 ? 13.992 39.521 -2.875 1.00 89.62 271 ASP A O 1
ATOM 2145 N N . MET A 1 272 ? 14.765 38.266 -1.189 1.00 85.81 272 MET A N 1
ATOM 2146 C CA . MET A 1 272 ? 14.202 39.141 -0.153 1.00 85.81 272 MET A CA 1
ATOM 2147 C C . MET A 1 272 ? 14.848 40.527 -0.155 1.00 85.81 272 MET A C 1
ATOM 2149 O O . MET A 1 272 ? 14.174 41.515 0.126 1.00 85.81 272 MET A O 1
ATOM 2153 N N . PHE A 1 273 ? 16.149 40.610 -0.428 1.00 87.56 273 PHE A N 1
ATOM 2154 C CA . PHE A 1 273 ? 16.858 41.882 -0.506 1.00 87.56 273 PHE A CA 1
ATOM 2155 C C . PHE A 1 273 ? 16.415 42.708 -1.724 1.00 87.56 273 PHE A C 1
ATOM 2157 O O . PHE A 1 273 ? 16.185 43.910 -1.588 1.00 87.56 273 PHE A O 1
ATOM 2164 N N . ILE A 1 274 ? 16.200 42.059 -2.874 1.00 88.69 274 ILE A N 1
ATOM 2165 C CA . ILE A 1 274 ? 15.635 42.675 -4.084 1.00 88.69 274 ILE A CA 1
ATOM 2166 C C . ILE A 1 274 ? 14.235 43.234 -3.799 1.00 88.69 274 ILE A C 1
ATOM 2168 O O . ILE A 1 274 ? 13.989 44.410 -4.053 1.00 88.69 274 ILE A O 1
ATOM 2172 N N . LEU A 1 275 ? 13.344 42.436 -3.202 1.00 88.06 275 LEU A N 1
ATOM 2173 C CA . LEU A 1 275 ? 11.970 42.859 -2.899 1.00 88.06 275 LEU A CA 1
ATOM 2174 C C . LEU A 1 275 ? 11.891 43.964 -1.836 1.00 88.06 275 LEU A C 1
ATOM 2176 O O . LEU A 1 275 ?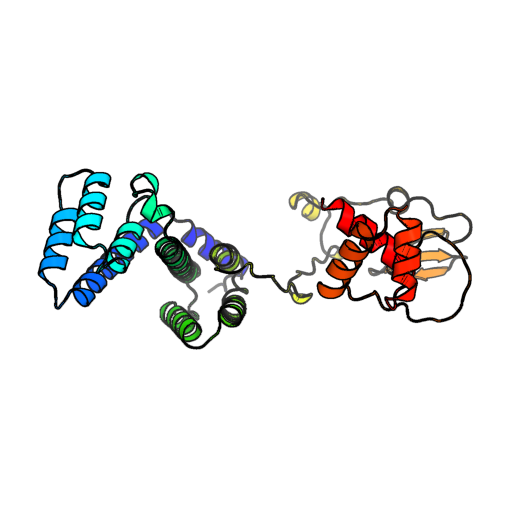 11.041 44.845 -1.931 1.00 88.06 275 LEU A O 1
ATOM 2180 N N . LYS A 1 276 ? 12.777 43.955 -0.833 1.00 87.00 276 LYS A N 1
ATOM 2181 C CA . LYS A 1 276 ? 12.868 45.060 0.137 1.00 87.00 276 LYS A CA 1
ATOM 2182 C C . LYS A 1 276 ? 13.311 46.351 -0.536 1.00 87.00 276 LYS A C 1
ATOM 2184 O O . LYS A 1 276 ? 12.660 47.368 -0.367 1.00 87.00 276 LYS A O 1
ATOM 2189 N N . THR A 1 277 ? 14.354 46.282 -1.360 1.00 86.00 277 THR A N 1
ATOM 2190 C CA . THR A 1 277 ? 14.860 47.451 -2.093 1.00 86.00 277 THR A CA 1
ATOM 2191 C C . THR A 1 277 ? 13.815 48.003 -3.065 1.00 86.00 277 THR A C 1
ATOM 2193 O O . THR A 1 277 ? 13.714 49.212 -3.217 1.00 86.00 277 THR A O 1
ATOM 2196 N N . TYR A 1 278 ? 13.004 47.132 -3.675 1.00 87.00 278 TYR A N 1
ATOM 2197 C CA . TYR A 1 278 ? 11.864 47.534 -4.500 1.00 87.00 278 TYR A CA 1
ATOM 2198 C C . TYR A 1 278 ? 10.791 48.293 -3.705 1.00 87.00 278 TYR A C 1
ATOM 2200 O O . TYR A 1 278 ? 10.275 49.291 -4.186 1.00 87.00 278 TYR A O 1
ATOM 2208 N N . ASN A 1 279 ? 10.487 47.857 -2.480 1.00 85.50 279 ASN A N 1
ATOM 2209 C CA . ASN A 1 279 ? 9.502 48.527 -1.623 1.00 85.50 279 ASN A CA 1
ATOM 2210 C C . ASN A 1 279 ? 10.036 49.803 -0.948 1.00 85.50 279 ASN A C 1
ATOM 2212 O O . ASN A 1 279 ? 9.242 50.653 -0.558 1.00 85.50 279 ASN A O 1
ATOM 2216 N N . ASP A 1 280 ? 11.354 49.917 -0.765 1.00 84.25 280 ASP A N 1
ATOM 2217 C CA . ASP A 1 280 ? 11.993 51.048 -0.080 1.00 84.25 280 ASP A CA 1
ATOM 2218 C C . ASP A 1 280 ? 12.285 52.231 -1.026 1.00 84.25 280 ASP A C 1
ATOM 2220 O O . ASP A 1 280 ? 12.551 53.342 -0.562 1.00 84.25 280 ASP A O 1
ATOM 2224 N N . ILE A 1 281 ? 12.261 52.008 -2.345 1.00 83.75 281 ILE A N 1
ATOM 2225 C CA . ILE A 1 281 ? 12.520 53.028 -3.367 1.00 83.75 281 ILE A CA 1
ATOM 2226 C C . ILE A 1 281 ? 11.207 53.363 -4.078 1.00 83.75 281 ILE A C 1
ATOM 2228 O O . ILE A 1 281 ? 10.729 52.596 -4.908 1.00 83.75 281 ILE A O 1
ATOM 2232 N N . ASP A 1 282 ? 10.666 54.550 -3.803 1.00 64.81 282 ASP A N 1
ATOM 2233 C CA . ASP A 1 282 ? 9.561 55.125 -4.575 1.00 64.81 282 ASP A CA 1
ATOM 2234 C C . ASP A 1 282 ? 10.091 55.614 -5.933 1.00 64.81 282 ASP A C 1
ATOM 2236 O O . ASP A 1 282 ? 10.484 56.773 -6.091 1.00 64.81 282 ASP A O 1
ATOM 2240 N N . GLY A 1 283 ? 10.155 54.704 -6.907 1.00 67.06 283 GLY A N 1
ATOM 2241 C CA . GLY A 1 283 ? 10.771 54.957 -8.206 1.00 67.06 283 GLY A CA 1
ATOM 2242 C C . GLY A 1 283 ? 10.407 53.935 -9.280 1.00 67.06 283 GLY A C 1
ATOM 2243 O O . GLY A 1 283 ? 9.655 52.987 -9.054 1.00 67.06 283 GLY A O 1
ATOM 2244 N N . SER A 1 284 ? 10.929 54.145 -10.486 1.00 77.94 284 SER A N 1
ATOM 2245 C CA . SER A 1 284 ? 10.759 53.201 -11.602 1.00 77.94 284 SER A CA 1
ATOM 2246 C C . SER A 1 284 ? 11.622 51.945 -11.414 1.00 77.94 284 SER A C 1
ATOM 2248 O O . SER A 1 284 ? 12.655 51.989 -10.744 1.00 77.94 284 SER A O 1
ATOM 2250 N N . ASN A 1 285 ? 11.246 50.822 -12.041 1.00 80.38 285 ASN A N 1
ATOM 2251 C CA . ASN A 1 285 ? 12.020 49.572 -11.959 1.00 80.38 285 ASN A CA 1
ATOM 2252 C C . ASN A 1 285 ? 13.500 49.771 -12.346 1.00 80.38 285 ASN A C 1
ATOM 2254 O O . ASN A 1 285 ? 14.372 49.140 -11.753 1.00 80.38 285 ASN A O 1
ATOM 2258 N N . ASP A 1 286 ? 13.798 50.694 -13.263 1.00 83.69 286 ASP A N 1
ATOM 2259 C CA . ASP A 1 286 ? 15.164 51.022 -13.683 1.00 83.69 286 ASP A CA 1
ATOM 2260 C C . ASP A 1 286 ? 16.002 51.636 -12.551 1.00 83.69 286 ASP A C 1
ATOM 2262 O O . ASP A 1 286 ? 17.195 51.350 -12.420 1.00 83.69 286 ASP A O 1
ATOM 2266 N N . GLU A 1 287 ? 15.397 52.463 -11.697 1.00 83.19 287 GLU A N 1
ATOM 2267 C CA . GLU A 1 287 ? 16.070 53.068 -10.541 1.00 83.19 287 GLU A 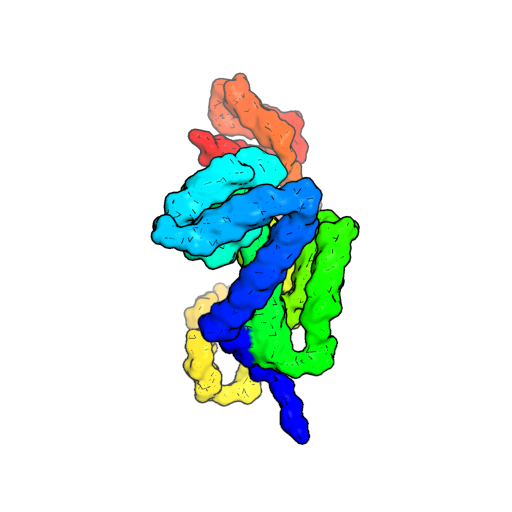CA 1
ATOM 2268 C C . GLU A 1 287 ? 16.389 52.006 -9.484 1.00 83.19 287 GLU A C 1
ATOM 2270 O O . GLU A 1 287 ? 17.507 51.960 -8.965 1.00 83.19 287 GLU A O 1
ATOM 2275 N N . VAL A 1 288 ? 15.457 51.077 -9.261 1.00 84.50 288 VAL A N 1
ATOM 2276 C CA . VAL A 1 288 ? 15.646 49.929 -8.364 1.00 84.50 288 VAL A CA 1
ATOM 2277 C C . VAL A 1 288 ? 16.763 49.011 -8.876 1.00 84.50 288 VAL A C 1
ATOM 2279 O O . VAL A 1 288 ? 17.647 48.620 -8.112 1.00 84.50 288 VAL A O 1
ATOM 2282 N N . VAL A 1 289 ? 16.787 48.704 -10.178 1.00 88.62 289 VAL A N 1
ATOM 2283 C CA . VAL A 1 289 ? 17.838 47.880 -10.805 1.00 88.62 289 VAL A CA 1
ATOM 2284 C C . VAL A 1 289 ? 19.207 48.558 -10.718 1.00 88.62 289 VAL A C 1
ATOM 2286 O O . VAL A 1 289 ? 20.212 47.889 -10.460 1.00 88.62 289 VAL A O 1
ATOM 2289 N N . ASN A 1 290 ? 19.269 49.880 -10.887 1.00 85.88 290 ASN A N 1
ATOM 2290 C CA . ASN A 1 290 ? 20.512 50.640 -10.766 1.00 85.88 290 ASN A CA 1
ATOM 2291 C C . ASN A 1 290 ? 21.078 50.624 -9.341 1.00 85.88 290 ASN A C 1
ATOM 2293 O O . ASN A 1 290 ? 22.293 50.487 -9.184 1.00 85.88 290 ASN A O 1
ATOM 2297 N N . GLU A 1 291 ? 20.224 50.720 -8.324 1.00 86.06 291 GLU A N 1
ATOM 2298 C CA . GLU A 1 291 ? 20.633 50.636 -6.919 1.00 86.06 291 GLU A CA 1
ATOM 2299 C C . GLU A 1 291 ? 21.081 49.211 -6.546 1.00 86.06 291 GLU A C 1
ATOM 2301 O O . GLU A 1 291 ? 22.106 49.012 -5.890 1.00 86.06 291 GLU A O 1
ATOM 2306 N N . LEU A 1 292 ? 20.355 48.193 -7.015 1.00 86.94 292 LEU A N 1
ATOM 2307 C CA . LEU A 1 292 ? 20.676 46.785 -6.766 1.00 86.94 292 LEU A CA 1
ATOM 2308 C C . LEU A 1 292 ? 21.983 46.352 -7.440 1.00 86.94 292 LEU A C 1
ATOM 2310 O O . LEU A 1 292 ? 22.757 45.600 -6.845 1.00 86.94 292 LEU A O 1
ATOM 2314 N N . ALA A 1 293 ? 22.280 46.867 -8.634 1.00 86.56 293 ALA A N 1
ATOM 2315 C CA . ALA A 1 293 ? 23.520 46.570 -9.353 1.00 86.56 293 ALA A CA 1
ATOM 2316 C C . ALA A 1 293 ? 24.782 47.114 -8.664 1.00 86.56 293 ALA A C 1
ATOM 2318 O O . ALA A 1 293 ? 25.884 46.664 -8.968 1.00 86.56 293 ALA A O 1
ATOM 2319 N N . GLN A 1 294 ? 24.644 48.055 -7.723 1.00 85.81 294 GLN A N 1
ATOM 2320 C CA . GLN A 1 294 ? 25.757 48.504 -6.878 1.00 85.81 294 GLN A CA 1
ATOM 2321 C C . GLN A 1 294 ? 25.988 47.586 -5.670 1.00 85.81 294 GLN A C 1
ATOM 2323 O O . GLN A 1 294 ? 27.069 47.607 -5.082 1.00 85.81 294 GLN A O 1
ATOM 2328 N N . LYS A 1 295 ? 24.982 46.791 -5.283 1.00 84.25 295 LYS A N 1
ATOM 2329 C CA . LYS A 1 295 ? 24.965 46.024 -4.026 1.00 84.25 295 LYS A CA 1
ATOM 2330 C C . LYS A 1 295 ? 25.055 44.513 -4.225 1.00 84.25 295 LYS A C 1
ATOM 2332 O O . LYS A 1 295 ? 25.402 43.805 -3.282 1.00 84.25 295 LYS A O 1
ATOM 2337 N N . ILE A 1 296 ? 24.759 44.014 -5.424 1.00 85.12 296 ILE A N 1
ATOM 2338 C CA . ILE A 1 296 ? 24.730 42.584 -5.736 1.00 85.12 296 ILE A CA 1
ATOM 2339 C C . ILE A 1 296 ? 25.662 42.308 -6.925 1.00 85.12 296 ILE A C 1
ATOM 2341 O O . ILE A 1 296 ? 25.629 43.062 -7.898 1.00 85.12 296 ILE A O 1
ATOM 2345 N N . PRO A 1 297 ? 26.481 41.238 -6.894 1.00 82.56 297 PRO A N 1
ATOM 2346 C CA . PRO A 1 297 ? 27.463 40.940 -7.939 1.00 82.56 297 PRO A CA 1
ATOM 2347 C C . PRO A 1 297 ? 26.832 40.306 -9.197 1.00 82.56 297 PRO A C 1
ATOM 2349 O O . PRO A 1 297 ? 27.329 39.303 -9.707 1.00 82.56 297 PRO A O 1
ATOM 2352 N N . TYR A 1 298 ? 25.739 40.878 -9.706 1.00 84.00 298 TYR A N 1
ATOM 2353 C CA . TYR A 1 298 ? 25.063 40.437 -10.929 1.00 84.00 298 TYR A CA 1
ATOM 2354 C C . TYR A 1 298 ? 24.919 41.585 -11.928 1.00 84.00 298 TYR A C 1
ATOM 2356 O O . TYR A 1 298 ? 24.915 42.759 -11.562 1.00 84.00 298 TYR A O 1
ATOM 2364 N N . SER A 1 299 ? 24.806 41.246 -13.215 1.00 85.25 299 SER A N 1
ATOM 2365 C CA . SER A 1 299 ? 24.552 42.244 -14.253 1.00 85.25 299 SER A CA 1
ATOM 2366 C C . SER A 1 299 ? 23.174 42.883 -14.065 1.00 85.25 299 SER A C 1
ATOM 2368 O O . SER A 1 299 ? 22.236 42.231 -13.603 1.00 85.25 299 SER A O 1
ATOM 2370 N N . LYS A 1 300 ? 23.038 44.151 -14.472 1.00 85.50 300 LYS A N 1
ATOM 2371 C CA . LYS A 1 300 ? 21.757 44.879 -14.442 1.00 85.50 300 LYS A CA 1
ATOM 2372 C C . LYS A 1 300 ? 20.641 44.097 -15.131 1.00 85.50 300 LYS A C 1
ATOM 2374 O O . LYS A 1 300 ? 19.569 43.956 -14.568 1.00 85.50 300 LYS A O 1
ATOM 2379 N N . GLU A 1 301 ? 20.945 43.505 -16.282 1.00 85.06 301 GLU A N 1
ATO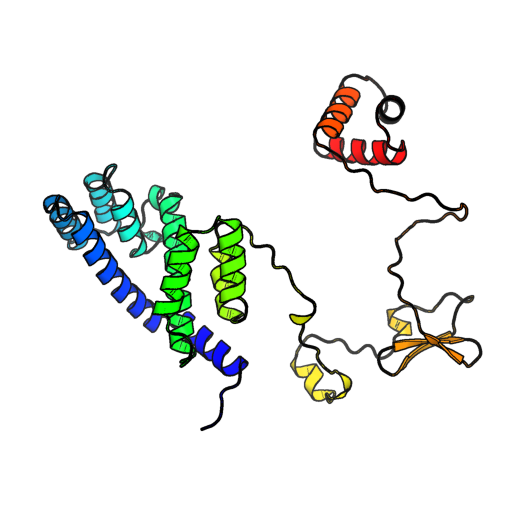M 2380 C CA . GLU A 1 301 ? 20.003 42.696 -17.056 1.00 85.06 301 GLU A CA 1
ATOM 2381 C C . GLU A 1 301 ? 19.509 41.458 -16.284 1.00 85.06 301 GLU A C 1
ATOM 2383 O O . GLU A 1 301 ? 18.323 41.132 -16.301 1.00 85.06 301 GLU A O 1
ATOM 2388 N N . ASN A 1 302 ? 20.395 40.789 -15.541 1.00 85.94 302 ASN A N 1
ATOM 2389 C CA . ASN A 1 302 ? 20.015 39.645 -14.713 1.00 85.94 302 ASN A CA 1
ATOM 2390 C C . ASN A 1 302 ? 19.169 40.073 -13.506 1.00 85.94 302 ASN A C 1
ATOM 2392 O O . ASN A 1 302 ? 18.207 39.388 -13.157 1.00 85.94 302 ASN A O 1
ATOM 2396 N N . ILE A 1 303 ? 19.502 41.210 -12.891 1.00 87.50 303 ILE A N 1
ATOM 2397 C CA . ILE A 1 303 ? 18.750 41.785 -11.768 1.00 87.50 303 ILE A CA 1
ATOM 2398 C C . ILE A 1 303 ? 17.358 42.232 -12.225 1.00 87.50 303 ILE A C 1
ATOM 2400 O O . ILE A 1 303 ? 16.382 41.933 -11.547 1.00 87.50 303 ILE A O 1
ATOM 2404 N N . GLU A 1 304 ? 17.248 42.877 -13.383 1.00 88.94 304 GLU A N 1
ATOM 2405 C CA . GLU A 1 304 ? 15.981 43.329 -13.964 1.00 88.94 304 GLU A CA 1
ATOM 2406 C C . GLU A 1 304 ? 15.052 42.153 -14.277 1.00 88.94 304 GLU A C 1
ATOM 2408 O O . GLU A 1 304 ? 13.898 42.136 -13.844 1.00 88.94 304 GLU A O 1
ATOM 2413 N N . ARG A 1 305 ? 15.566 41.110 -14.946 1.00 88.81 305 ARG A N 1
ATOM 2414 C CA . ARG A 1 305 ? 14.795 39.882 -15.201 1.00 88.81 305 ARG A CA 1
ATOM 2415 C C . ARG A 1 305 ? 14.326 39.231 -13.901 1.00 88.81 305 ARG A C 1
ATOM 2417 O O . ARG A 1 305 ? 13.181 38.784 -13.826 1.00 88.81 305 ARG A O 1
ATOM 2424 N N . ARG A 1 306 ? 15.184 39.181 -12.874 1.00 89.88 306 ARG A N 1
ATOM 2425 C CA . ARG A 1 306 ? 14.827 38.585 -11.579 1.00 89.88 306 ARG A CA 1
ATOM 2426 C C . ARG A 1 306 ? 13.805 39.429 -10.822 1.00 89.88 306 ARG A C 1
ATOM 2428 O O . ARG A 1 306 ? 12.866 38.859 -10.276 1.00 89.88 306 ARG A O 1
ATOM 2435 N N . LEU A 1 307 ? 13.944 40.753 -10.824 1.00 87.69 307 LEU A N 1
ATOM 2436 C CA . LEU A 1 307 ? 12.996 41.677 -10.202 1.00 87.69 307 LEU A CA 1
ATOM 2437 C C . LEU A 1 307 ? 11.615 41.569 -10.858 1.00 87.69 307 LEU A C 1
ATOM 2439 O O . LEU A 1 307 ? 10.632 41.360 -10.154 1.00 87.69 307 LEU A O 1
ATOM 2443 N N . ASN A 1 308 ? 11.545 41.610 -12.191 1.00 88.88 308 ASN A N 1
ATOM 2444 C CA . ASN A 1 308 ? 10.287 41.459 -12.927 1.00 88.88 308 ASN A CA 1
ATOM 2445 C C . ASN A 1 308 ? 9.617 40.106 -12.638 1.00 88.88 308 ASN A C 1
ATOM 2447 O O . ASN A 1 308 ? 8.406 40.047 -12.435 1.00 88.88 308 ASN A O 1
ATOM 2451 N N . PHE A 1 309 ? 10.401 39.026 -12.546 1.00 89.25 309 PHE A N 1
ATOM 2452 C CA . PHE A 1 309 ? 9.894 37.719 -12.127 1.00 89.25 309 PHE A CA 1
ATOM 2453 C C . PHE A 1 309 ? 9.323 37.750 -10.701 1.00 89.25 309 PHE A C 1
ATOM 2455 O O . PHE A 1 309 ? 8.205 37.290 -10.487 1.00 89.25 309 PHE A O 1
ATOM 2462 N N . LEU A 1 310 ? 10.048 38.308 -9.727 1.00 87.06 310 LEU A N 1
ATOM 2463 C CA . LEU A 1 310 ? 9.605 38.339 -8.329 1.00 87.06 310 LEU A CA 1
ATOM 2464 C C . LEU A 1 310 ? 8.368 39.220 -8.119 1.00 87.06 310 LEU A C 1
ATOM 2466 O O . LEU A 1 310 ? 7.489 38.840 -7.353 1.00 87.06 310 LEU A O 1
ATOM 2470 N N . VAL A 1 311 ? 8.276 40.359 -8.811 1.00 84.56 311 VAL A N 1
ATOM 2471 C CA . VAL A 1 311 ? 7.100 41.241 -8.760 1.00 84.56 311 VAL A CA 1
ATOM 2472 C C . VAL A 1 311 ? 5.896 40.591 -9.442 1.00 84.56 311 VAL A C 1
ATOM 2474 O O . VAL A 1 311 ? 4.793 40.723 -8.937 1.00 84.56 311 VAL A O 1
ATOM 2477 N N . SER A 1 312 ? 6.087 39.810 -10.514 1.00 84.50 312 SER A N 1
ATOM 2478 C CA . SER A 1 312 ? 4.981 39.102 -11.190 1.00 84.50 312 SER A CA 1
ATOM 2479 C C . SER A 1 312 ? 4.275 38.034 -10.341 1.00 84.50 312 SER A C 1
ATOM 2481 O O . SER A 1 312 ? 3.242 37.507 -10.751 1.00 84.50 312 SER A O 1
ATOM 2483 N N . LEU A 1 313 ? 4.840 37.684 -9.181 1.00 76.50 313 LEU A N 1
ATOM 2484 C CA . LEU A 1 313 ? 4.255 36.735 -8.232 1.00 76.50 313 LEU A CA 1
ATOM 2485 C C . LEU A 1 313 ? 3.291 37.397 -7.228 1.00 76.50 313 LEU A C 1
ATOM 2487 O O . LEU A 1 313 ? 2.713 36.681 -6.405 1.00 76.50 313 LEU A O 1
ATOM 2491 N N . PHE A 1 314 ? 3.125 38.722 -7.288 1.00 68.88 314 PHE A N 1
ATOM 2492 C CA . PHE A 1 314 ? 2.230 39.526 -6.450 1.00 68.88 314 PHE A CA 1
ATOM 2493 C C . PHE A 1 314 ? 1.236 40.313 -7.310 1.00 68.88 314 PHE A C 1
ATOM 2495 O O . PHE A 1 314 ? 0.109 40.534 -6.811 1.00 68.88 314 PHE A O 1
#